Protein AF-A0AB73KQM1-F1 (afdb_monomer_lite)

Sequence (213 aa):
MVRRRTAVSLAAAALVAMTPVISACGTPHAGAAAVVENETISVSDLQSKVNAVRTAQEKSPQAAALIEGSSDLTSQTLGTMVVTRLLDRVAKDAGVTVTRSDVGQMRTALEAQSGGPDALAPALLEKYNVAPSDIDAFCRLQVEAGKIISSLGVEPGSDGGSAALNQLLAKTGKDMKIDVNPRYGTWDVQNARLGATHEPWLVPVAAAPVQGA

Foldseek 3Di:
DDDDDDDDDDDDDDPPPPDPPPPCPPPPAPQAQKAFQNDGDGPVNLVVQLVLLLVQLCPDPCNVVLCVVCPLVSLLSVLVVNVLVLLVVLCVVLVHDDDPVQLVLLLVQQQVVQVHDVRNQVVCCRQQSGHPVCSSVLSSSQSSLQVSLVSVVHWQLDPVSLQVSLCSQLVSSVVRVMGGDPVSADQDSSQSGGDDDHPSRHDSGGDDPPPDD

Radius of gyration: 27.22 Å; chains: 1; bounding box: 100×76×53 Å

Structure (mmCIF, N/CA/C/O backbone):
data_AF-A0AB73KQM1-F1
#
_entry.id   AF-A0AB73KQM1-F1
#
loop_
_atom_site.group_PDB
_atom_site.id
_atom_site.type_symbol
_atom_site.label_atom_id
_atom_site.label_alt_id
_atom_site.label_comp_id
_atom_site.label_asym_id
_atom_site.label_entity_id
_atom_site.label_seq_id
_atom_site.pdbx_PDB_ins_code
_atom_site.Cartn_x
_atom_site.Cartn_y
_atom_site.Cartn_z
_atom_site.occupancy
_atom_site.B_iso_or_equiv
_atom_site.auth_seq_id
_atom_site.auth_comp_id
_atom_site.auth_asym_id
_atom_site.auth_atom_id
_atom_site.pdbx_PDB_model_num
ATOM 1 N N . MET A 1 1 ? -82.858 -56.475 -30.985 1.00 40.59 1 MET A N 1
ATOM 2 C CA . MET A 1 1 ? -81.706 -57.364 -31.270 1.00 40.59 1 MET A CA 1
ATOM 3 C C . MET A 1 1 ? -80.493 -56.745 -30.564 1.00 40.59 1 MET A C 1
ATOM 5 O O . MET A 1 1 ? -80.211 -55.594 -30.841 1.00 40.59 1 MET A O 1
ATOM 9 N N . VAL A 1 2 ? -80.048 -57.249 -29.397 1.00 38.00 2 VAL A N 1
ATOM 10 C CA . VAL A 1 2 ? -78.892 -58.178 -29.219 1.00 38.00 2 VAL A CA 1
ATOM 11 C C . VAL A 1 2 ? -77.633 -57.570 -29.889 1.00 38.00 2 VAL A C 1
ATOM 13 O O . VAL A 1 2 ? -77.670 -57.404 -31.093 1.00 38.00 2 VAL A O 1
ATOM 16 N N . ARG A 1 3 ? -76.501 -57.199 -29.255 1.00 42.00 3 ARG A N 1
ATOM 17 C CA . ARG A 1 3 ? -75.749 -57.749 -28.104 1.00 42.00 3 ARG A CA 1
ATOM 18 C C . ARG A 1 3 ? -74.563 -56.817 -27.716 1.00 42.00 3 ARG A C 1
ATOM 20 O O . ARG A 1 3 ? -73.977 -56.223 -28.604 1.00 42.00 3 ARG A O 1
ATOM 27 N N . ARG A 1 4 ? -74.183 -56.846 -26.420 1.00 46.69 4 ARG A N 1
ATOM 28 C CA . ARG A 1 4 ? -72.820 -56.939 -25.795 1.00 46.69 4 ARG A CA 1
ATOM 29 C C . ARG A 1 4 ? -71.680 -56.006 -26.278 1.00 46.69 4 ARG A C 1
ATOM 31 O O . ARG A 1 4 ? -71.306 -56.059 -27.433 1.00 46.69 4 ARG A O 1
ATOM 38 N N . ARG A 1 5 ? -71.138 -55.120 -25.421 1.00 57.44 5 ARG A N 1
ATOM 39 C CA . ARG A 1 5 ? -70.127 -55.281 -24.324 1.00 57.44 5 ARG A CA 1
ATOM 40 C C . ARG A 1 5 ? -68.655 -55.233 -24.791 1.00 57.44 5 ARG A C 1
ATOM 42 O O . ARG A 1 5 ? -68.294 -55.983 -25.687 1.00 57.44 5 ARG A O 1
ATOM 49 N N . THR A 1 6 ? -67.855 -54.490 -23.997 1.00 44.97 6 THR A N 1
ATOM 50 C CA . THR A 1 6 ? -66.381 -54.549 -23.762 1.00 44.97 6 THR A CA 1
ATOM 51 C C . THR A 1 6 ? -65.466 -54.155 -24.927 1.00 44.97 6 THR A C 1
ATOM 53 O O . THR A 1 6 ? -65.752 -54.528 -26.048 1.00 44.97 6 THR A O 1
ATOM 56 N N . ALA A 1 7 ? -64.312 -53.498 -24.782 1.00 49.12 7 ALA A N 1
ATOM 57 C CA . ALA A 1 7 ? -63.561 -52.795 -23.729 1.00 49.12 7 ALA A CA 1
ATOM 58 C C . ALA A 1 7 ? -62.269 -52.258 -24.419 1.00 49.12 7 ALA A C 1
ATOM 60 O O . ALA A 1 7 ? -62.045 -52.582 -25.583 1.00 49.12 7 ALA A O 1
ATOM 61 N N . VAL A 1 8 ? -61.383 -51.600 -23.652 1.00 48.88 8 VAL A N 1
ATOM 62 C CA . VAL A 1 8 ? -59.942 -51.356 -23.935 1.00 48.88 8 VAL A CA 1
ATOM 63 C C . VAL A 1 8 ? -59.651 -50.133 -24.822 1.00 48.88 8 VAL A C 1
ATOM 65 O O . VAL A 1 8 ? -60.316 -49.949 -25.828 1.00 48.88 8 VAL A O 1
ATOM 68 N N . SER A 1 9 ? -58.634 -49.285 -24.650 1.00 43.88 9 SER A N 1
ATOM 69 C CA . SER A 1 9 ? -57.775 -48.727 -23.581 1.00 43.88 9 SER A CA 1
ATOM 70 C C . SER A 1 9 ? -56.776 -47.819 -24.338 1.00 43.88 9 SER A C 1
ATOM 72 O O . SER A 1 9 ? -56.465 -48.128 -25.485 1.00 43.88 9 SER A O 1
ATOM 74 N N . LEU A 1 10 ? -56.183 -46.821 -23.662 1.00 43.69 10 LEU A N 1
ATOM 75 C CA . LEU A 1 10 ? -54.970 -46.061 -24.064 1.00 43.69 10 LEU A CA 1
ATOM 76 C C . LEU A 1 10 ? -55.222 -44.989 -25.158 1.00 43.69 10 LEU A C 1
ATOM 78 O O . LEU A 1 10 ? -55.936 -45.229 -26.114 1.00 43.69 10 LEU A O 1
ATOM 82 N N . ALA A 1 11 ? -54.698 -43.765 -25.107 1.00 47.31 11 ALA A N 1
ATOM 83 C CA . ALA A 1 11 ? -53.500 -43.273 -24.447 1.00 47.31 11 ALA A CA 1
ATOM 84 C C . ALA A 1 11 ? -53.666 -41.807 -24.005 1.00 47.31 11 ALA A C 1
ATOM 86 O O . ALA A 1 11 ? -54.284 -40.989 -24.686 1.00 47.31 11 ALA A O 1
ATOM 87 N N . ALA A 1 12 ? -53.077 -41.495 -22.853 1.00 48.94 12 ALA A N 1
ATOM 88 C CA . ALA A 1 12 ? -52.899 -40.147 -22.348 1.00 48.94 12 ALA A CA 1
ATOM 89 C C . ALA A 1 12 ? -51.861 -39.393 -23.194 1.00 48.94 12 ALA A C 1
ATOM 91 O O . ALA A 1 12 ? -50.758 -39.890 -23.408 1.00 48.94 12 ALA A O 1
ATOM 92 N N . ALA A 1 13 ? -52.190 -38.170 -23.602 1.00 45.50 13 ALA A N 1
ATOM 93 C CA . ALA A 1 13 ? -51.223 -37.184 -24.070 1.00 45.50 13 ALA A CA 1
ATOM 94 C C . ALA A 1 13 ? -51.385 -35.918 -23.219 1.00 45.50 13 ALA A C 1
ATOM 96 O O . ALA A 1 13 ? -51.960 -34.921 -23.645 1.00 45.50 13 ALA A O 1
ATOM 97 N N . ALA A 1 14 ? -50.920 -35.984 -21.971 1.00 47.84 14 ALA A N 1
ATOM 98 C CA . ALA A 1 14 ? -50.672 -34.786 -21.185 1.00 47.84 14 ALA A CA 1
ATOM 99 C C . ALA A 1 14 ? -49.338 -34.200 -21.667 1.00 47.84 14 ALA A C 1
ATOM 101 O O . ALA A 1 14 ? -48.272 -34.700 -21.311 1.00 47.84 14 ALA A O 1
ATOM 102 N N . LEU A 1 15 ? -49.400 -33.171 -22.516 1.00 47.91 15 LEU A N 1
ATOM 103 C CA . LEU A 1 15 ? -48.251 -32.313 -22.793 1.00 47.91 15 LEU A CA 1
ATOM 104 C C . LEU A 1 15 ? -47.871 -31.598 -21.490 1.00 47.91 15 LEU A C 1
ATOM 106 O O . LEU A 1 15 ? -48.402 -30.540 -21.159 1.00 47.91 15 LEU A O 1
ATO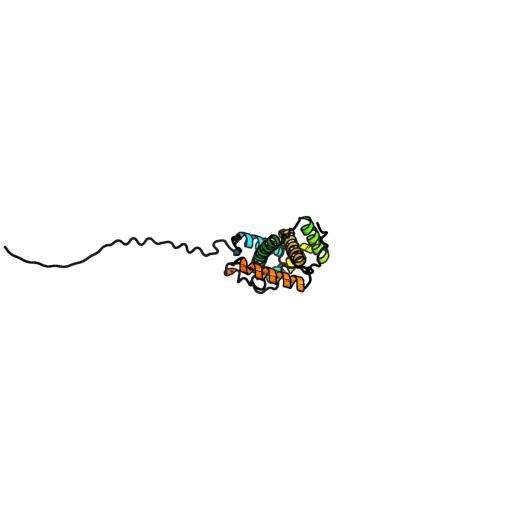M 110 N N . VAL A 1 16 ? -46.952 -32.193 -20.734 1.00 51.34 16 VAL A N 1
ATOM 111 C CA . VAL A 1 16 ? -46.207 -31.476 -19.704 1.00 51.34 16 VAL A CA 1
ATOM 112 C C . VAL A 1 16 ? -45.209 -30.603 -20.451 1.00 51.34 16 VAL A C 1
ATOM 114 O O . VAL A 1 16 ? -44.200 -31.084 -20.961 1.00 51.34 16 VAL A O 1
ATOM 117 N N . ALA A 1 17 ? -45.523 -29.314 -20.558 1.00 51.66 17 ALA A N 1
ATOM 118 C CA . ALA A 1 17 ? -44.549 -28.309 -20.935 1.00 51.66 17 ALA A CA 1
ATOM 119 C C . ALA A 1 17 ? -43.451 -28.304 -19.862 1.00 51.66 17 ALA A C 1
ATOM 121 O O . ALA A 1 17 ? -43.610 -27.718 -18.794 1.00 51.66 17 ALA A O 1
ATOM 122 N N . MET A 1 18 ? -42.347 -29.004 -20.126 1.00 54.50 18 MET A N 1
ATOM 123 C CA . MET A 1 18 ? -41.098 -28.781 -19.412 1.00 54.50 18 MET A CA 1
ATOM 124 C C . MET A 1 18 ? -40.623 -27.387 -19.807 1.00 54.50 18 MET A C 1
ATOM 126 O O . MET A 1 18 ? -40.003 -27.203 -20.851 1.00 54.50 18 MET A O 1
ATOM 130 N N . THR A 1 19 ? -40.957 -26.385 -18.999 1.00 59.38 19 THR A N 1
ATOM 131 C CA . THR A 1 19 ? -40.207 -25.137 -19.003 1.00 59.38 19 THR A CA 1
ATOM 132 C C . THR A 1 19 ? -38.786 -25.492 -18.568 1.00 59.38 19 THR A C 1
ATOM 134 O O . THR A 1 19 ? -38.603 -25.998 -17.457 1.00 59.38 19 THR A O 1
ATOM 137 N N . PRO A 1 20 ? -37.754 -25.288 -19.407 1.00 57.69 20 PRO A N 1
ATOM 138 C CA . PRO A 1 20 ? -36.401 -25.293 -18.895 1.00 57.69 20 PRO A CA 1
ATOM 139 C C . PRO A 1 20 ? -36.323 -24.077 -17.980 1.00 57.69 20 PRO A C 1
ATOM 141 O O . PRO A 1 20 ? -36.223 -22.937 -18.431 1.00 57.69 20 PRO A O 1
ATOM 144 N N . VAL A 1 21 ? -36.444 -24.309 -16.675 1.00 54.56 21 VAL A N 1
ATOM 145 C CA . VAL A 1 21 ? -35.995 -23.336 -15.694 1.00 54.56 21 VAL A CA 1
ATOM 146 C C . VAL A 1 21 ? -34.494 -23.279 -15.921 1.00 54.56 21 VAL A C 1
ATOM 148 O O . VAL A 1 21 ? -33.755 -24.165 -15.495 1.00 54.56 21 VAL A O 1
ATOM 151 N N . ILE A 1 22 ? -34.051 -22.297 -16.707 1.00 56.78 22 ILE A N 1
ATOM 152 C CA . ILE A 1 22 ? -32.652 -21.908 -16.756 1.00 56.78 22 ILE A CA 1
ATOM 153 C C . ILE A 1 22 ? -32.379 -21.394 -15.349 1.00 56.78 22 ILE A C 1
ATOM 155 O O . ILE A 1 22 ? -32.564 -20.218 -15.045 1.00 56.78 22 ILE A O 1
ATOM 159 N N . SER A 1 23 ? -32.007 -22.312 -14.462 1.00 51.56 23 SER A N 1
ATOM 160 C CA . SER A 1 23 ? -31.272 -21.989 -13.261 1.00 51.56 23 SER A CA 1
ATOM 161 C C . SER A 1 23 ? -29.989 -21.353 -13.765 1.00 51.56 23 SER A C 1
ATOM 163 O O . SER A 1 23 ? -29.005 -22.033 -14.049 1.00 51.56 23 SER A O 1
ATOM 165 N N . ALA A 1 24 ? -30.019 -20.034 -13.940 1.00 45.69 24 ALA A N 1
ATOM 166 C CA . ALA A 1 24 ? -28.828 -19.219 -13.920 1.00 45.69 24 ALA A CA 1
ATOM 167 C C . ALA A 1 24 ? -28.266 -19.348 -12.500 1.00 45.69 24 ALA A C 1
ATOM 169 O O . ALA A 1 24 ? -28.402 -18.461 -11.664 1.00 45.69 24 ALA A 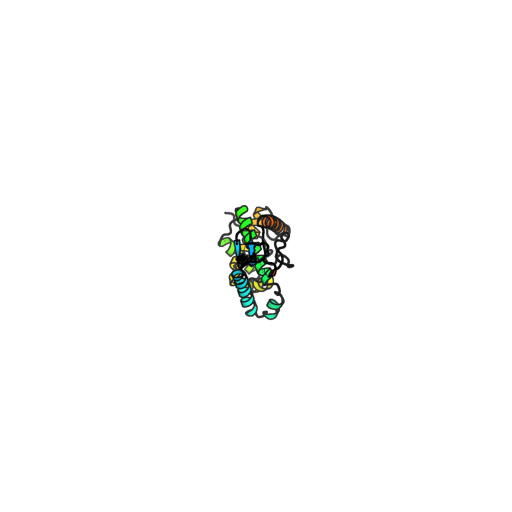O 1
ATOM 170 N N . CYS A 1 25 ? -27.655 -20.499 -12.216 1.00 49.75 25 CYS A N 1
ATOM 171 C CA . CYS A 1 25 ? -26.634 -20.633 -11.201 1.00 49.75 25 CYS A CA 1
ATOM 172 C C . CYS A 1 25 ? -25.457 -19.798 -11.707 1.00 49.75 25 CYS A C 1
ATOM 174 O O . CYS A 1 25 ? -24.474 -20.322 -12.224 1.00 49.75 25 CYS A O 1
ATOM 176 N N . GLY A 1 26 ? -25.619 -18.472 -11.662 1.00 46.38 26 GLY A N 1
ATOM 177 C CA . GLY A 1 26 ? -24.526 -17.545 -11.841 1.00 46.38 26 GLY A CA 1
ATOM 178 C C . GLY A 1 26 ? -23.489 -17.932 -10.807 1.00 46.38 26 GLY A C 1
ATOM 179 O O . GLY A 1 26 ? -23.793 -18.016 -9.618 1.00 46.38 26 GLY A O 1
ATOM 180 N N . THR A 1 27 ? -22.284 -18.250 -11.266 1.00 56.81 27 THR A N 1
ATOM 181 C CA . THR A 1 27 ? -21.153 -18.428 -10.364 1.00 56.81 27 THR A CA 1
ATOM 182 C C . THR A 1 27 ? -21.114 -17.211 -9.433 1.00 56.81 27 THR A C 1
ATOM 184 O O . THR A 1 27 ? -21.202 -16.097 -9.962 1.00 56.81 27 THR A O 1
ATOM 187 N N . PRO A 1 28 ? -20.962 -17.376 -8.106 1.00 57.56 28 PRO A N 1
ATOM 188 C CA . PRO A 1 28 ? -20.991 -16.275 -7.130 1.00 57.56 28 PRO A CA 1
ATOM 189 C C . PRO A 1 28 ? -19.952 -15.164 -7.390 1.00 57.56 28 PRO A C 1
ATOM 191 O O . PRO A 1 28 ? -19.974 -14.123 -6.748 1.00 57.56 28 PRO A O 1
ATOM 194 N N . HIS A 1 29 ? -19.093 -15.341 -8.399 1.00 61.69 29 HIS A N 1
ATOM 195 C CA . HIS A 1 29 ? -18.077 -14.394 -8.830 1.00 61.69 29 HIS A CA 1
ATOM 196 C C . HIS A 1 29 ? -18.175 -13.974 -10.306 1.00 61.69 29 HIS A C 1
ATOM 198 O O . HIS A 1 29 ? -17.139 -13.747 -10.934 1.00 61.69 29 HIS A O 1
ATOM 204 N N . ALA A 1 30 ? -19.366 -13.893 -10.909 1.00 72.69 30 ALA A N 1
ATOM 205 C CA . ALA A 1 30 ? -19.500 -13.391 -12.281 1.00 72.69 30 ALA A CA 1
ATOM 206 C C . ALA A 1 30 ? -18.924 -11.959 -12.391 1.00 72.69 30 ALA A C 1
ATOM 208 O O . ALA A 1 30 ? -19.559 -10.989 -11.996 1.00 72.69 30 ALA A O 1
ATOM 209 N N . GLY A 1 31 ? -17.682 -11.837 -12.873 1.00 82.44 31 GLY A N 1
ATOM 210 C CA . GLY A 1 31 ? -16.944 -10.570 -12.939 1.00 82.44 31 GLY A CA 1
ATOM 211 C C . GLY A 1 31 ? -16.240 -10.130 -11.645 1.00 82.44 31 GLY A C 1
ATOM 212 O O . GLY A 1 31 ? -15.544 -9.116 -11.674 1.00 82.44 31 GLY A O 1
ATOM 213 N N . ALA A 1 32 ? -16.335 -10.894 -10.550 1.00 92.75 32 ALA A N 1
ATOM 214 C CA . ALA A 1 32 ? -15.654 -10.604 -9.285 1.00 92.75 32 ALA A CA 1
ATOM 215 C C . ALA A 1 32 ? -1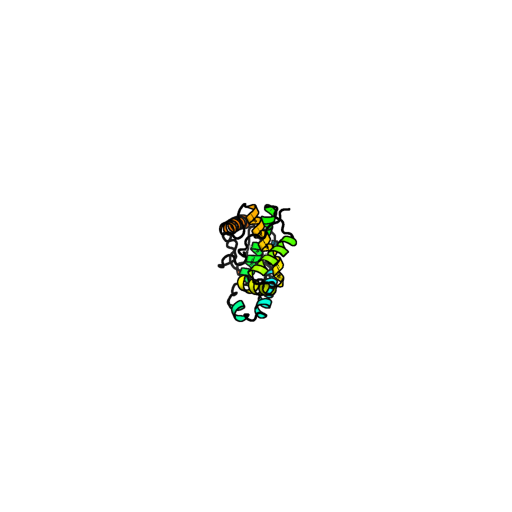4.358 -11.419 -9.126 1.00 92.75 32 ALA A C 1
ATOM 217 O O . ALA A 1 32 ? -14.285 -12.612 -9.446 1.00 92.75 32 ALA A O 1
ATOM 218 N N . ALA A 1 33 ? -13.318 -10.765 -8.624 1.00 94.44 33 ALA A N 1
ATOM 219 C CA . ALA A 1 33 ? -12.111 -11.412 -8.132 1.00 94.44 33 ALA A CA 1
ATOM 220 C C . ALA A 1 33 ? -12.216 -11.722 -6.635 1.00 94.44 33 ALA A C 1
ATOM 222 O O . ALA A 1 33 ? -11.823 -12.807 -6.213 1.00 94.44 33 ALA A O 1
ATOM 223 N N . ALA A 1 34 ? -12.813 -10.813 -5.868 1.00 94.50 34 ALA A N 1
ATOM 224 C CA . ALA A 1 34 ? -13.205 -11.035 -4.485 1.00 94.50 34 ALA A CA 1
ATOM 225 C C . ALA A 1 34 ? -14.418 -10.165 -4.133 1.00 94.50 34 ALA A C 1
ATOM 227 O O . ALA A 1 34 ? -14.673 -9.150 -4.785 1.00 94.50 34 ALA A O 1
ATOM 228 N N . VAL A 1 35 ? -15.146 -10.555 -3.097 1.00 92.69 35 VAL A N 1
ATOM 229 C CA . VAL A 1 35 ? -16.186 -9.759 -2.450 1.00 92.69 35 VAL A CA 1
ATOM 230 C C . VAL A 1 35 ? -15.771 -9.564 -0.998 1.00 92.69 35 VAL A C 1
ATOM 232 O O . VAL A 1 35 ? -15.409 -10.520 -0.313 1.00 92.69 35 VAL A O 1
ATOM 235 N N . VAL A 1 36 ? -15.772 -8.315 -0.545 1.00 90.62 36 VAL A N 1
ATOM 236 C CA . VAL A 1 36 ? -15.426 -7.924 0.823 1.00 90.62 36 VAL A CA 1
ATOM 237 C C . VAL A 1 36 ? -16.644 -7.197 1.385 1.00 90.62 36 VAL A C 1
ATOM 239 O O . VAL A 1 36 ? -16.991 -6.115 0.917 1.00 90.62 36 VAL A O 1
ATOM 242 N N . GLU A 1 37 ? -17.344 -7.829 2.328 1.00 86.12 37 GLU A N 1
ATOM 243 C CA . GLU A 1 37 ? -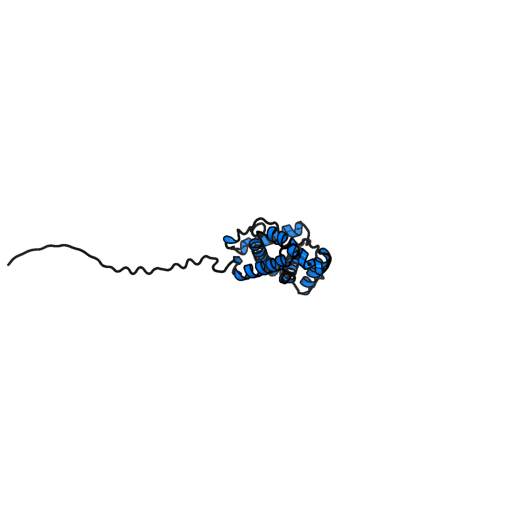18.706 -7.471 2.747 1.00 86.12 37 GLU A CA 1
ATOM 244 C C . GLU A 1 37 ? -19.689 -7.380 1.572 1.00 86.12 37 GLU A C 1
ATOM 246 O O . GLU A 1 37 ? -20.181 -8.392 1.075 1.00 86.12 37 GLU A O 1
ATOM 251 N N . ASN A 1 38 ? -19.974 -6.157 1.128 1.00 82.81 38 ASN A N 1
ATOM 252 C CA . ASN A 1 38 ? -20.899 -5.847 0.045 1.00 82.81 38 ASN A CA 1
ATOM 253 C C . ASN A 1 38 ? -20.177 -5.200 -1.144 1.00 82.81 38 ASN A C 1
ATOM 255 O O . ASN A 1 38 ? -20.810 -4.859 -2.144 1.00 82.81 38 ASN A O 1
ATOM 259 N N . GLU A 1 39 ? -18.862 -5.013 -1.044 1.00 88.94 39 GLU A N 1
ATOM 260 C CA . GLU A 1 39 ? -18.060 -4.389 -2.078 1.00 88.94 39 GLU A CA 1
ATOM 261 C C . GLU A 1 39 ? -17.374 -5.445 -2.937 1.00 88.94 39 GLU A C 1
ATOM 263 O O . GLU A 1 39 ? -16.728 -6.374 -2.453 1.00 88.94 39 GLU A O 1
ATOM 268 N N . THR A 1 40 ? -17.499 -5.283 -4.249 1.00 93.56 40 THR A N 1
ATOM 269 C CA . THR A 1 40 ? -16.857 -6.170 -5.215 1.00 93.56 40 THR A CA 1
ATOM 270 C C . THR A 1 40 ? -15.502 -5.608 -5.617 1.00 93.56 40 THR A C 1
ATOM 272 O O . THR A 1 40 ? -15.390 -4.450 -6.018 1.00 93.56 40 THR A O 1
ATOM 275 N N . ILE A 1 41 ? -14.476 -6.453 -5.570 1.00 95.56 41 ILE A N 1
ATOM 276 C CA . ILE A 1 41 ? -13.237 -6.252 -6.315 1.00 95.56 41 ILE A CA 1
ATOM 277 C C . ILE A 1 41 ? -13.439 -6.919 -7.669 1.00 95.56 41 ILE A C 1
ATOM 279 O O . ILE A 1 41 ? -13.523 -8.147 -7.755 1.00 95.56 41 ILE A O 1
ATOM 283 N N . SER A 1 42 ? -13.566 -6.121 -8.729 1.00 96.38 42 SER A N 1
ATOM 284 C CA . SER A 1 42 ? -13.825 -6.657 -10.062 1.00 96.38 42 SER A CA 1
ATOM 285 C C . SER A 1 42 ? -12.573 -7.293 -10.667 1.00 96.38 42 SER A C 1
ATOM 287 O O . SER A 1 42 ? -11.432 -6.954 -10.346 1.00 96.38 42 SER A O 1
ATOM 289 N N . VAL A 1 43 ? -12.784 -8.219 -11.598 1.00 96.56 43 VAL A N 1
ATOM 290 C CA . VAL A 1 43 ? -11.697 -8.831 -12.374 1.00 96.56 43 VAL A CA 1
ATOM 291 C C . VAL A 1 43 ? -10.977 -7.789 -13.220 1.00 96.56 43 VAL A C 1
ATOM 293 O O . VAL A 1 43 ? -9.762 -7.870 -13.369 1.00 96.56 43 VAL A O 1
ATOM 296 N N . SER A 1 44 ? -11.704 -6.805 -13.754 1.00 96.50 44 SER A N 1
ATOM 297 C CA . SER A 1 44 ? -11.126 -5.706 -14.529 1.00 96.50 44 SER A CA 1
ATOM 298 C C . SER A 1 44 ? -10.197 -4.835 -13.691 1.00 96.50 44 SER A C 1
ATOM 300 O O . SER A 1 44 ? -9.110 -4.512 -14.164 1.00 96.50 44 SER A O 1
ATOM 302 N N . ASP A 1 45 ? -10.566 -4.511 -12.449 1.00 96.94 45 ASP A N 1
ATOM 303 C CA . ASP A 1 45 ? -9.716 -3.696 -11.571 1.00 96.94 45 ASP A CA 1
ATOM 304 C C . ASP A 1 45 ? -8.437 -4.447 -11.206 1.00 96.94 45 ASP A C 1
ATOM 306 O O . ASP A 1 45 ? -7.338 -3.895 -11.296 1.00 96.94 45 ASP A O 1
ATOM 310 N N . LEU A 1 46 ? -8.572 -5.736 -10.868 1.00 97.06 46 LEU A N 1
ATOM 311 C CA . LEU A 1 46 ? -7.430 -6.605 -10.601 1.00 97.06 46 LEU A CA 1
ATOM 312 C C . LEU A 1 46 ? -6.489 -6.671 -11.812 1.00 97.06 46 LEU A C 1
ATOM 314 O O . LEU A 1 46 ? -5.288 -6.450 -11.675 1.00 97.06 46 LEU A O 1
ATOM 318 N N . GLN A 1 47 ? -7.025 -6.940 -13.005 1.00 97.44 47 GLN A N 1
ATOM 319 C CA . GLN A 1 47 ? -6.229 -7.016 -14.232 1.00 97.44 47 GLN A CA 1
ATOM 320 C C . GLN A 1 47 ? -5.571 -5.679 -14.573 1.00 97.44 47 GLN A C 1
ATOM 322 O O . GLN A 1 47 ? -4.412 -5.660 -14.975 1.00 97.44 47 GLN A O 1
ATOM 327 N N . SER A 1 48 ? -6.260 -4.556 -14.361 1.00 98.00 48 SER A N 1
ATOM 328 C CA . SER A 1 48 ? -5.680 -3.230 -14.570 1.00 98.00 48 SER A CA 1
ATOM 329 C C . SER A 1 48 ? -4.449 -3.009 -13.689 1.00 98.00 48 SER A C 1
ATOM 331 O O . SER A 1 48 ? -3.433 -2.519 -14.183 1.00 98.00 48 SER A O 1
ATOM 333 N N . LYS A 1 49 ? -4.508 -3.390 -12.405 1.00 97.50 49 LYS A N 1
ATOM 334 C CA . LYS A 1 49 ? -3.361 -3.269 -11.493 1.00 97.50 49 LYS A CA 1
ATOM 335 C C . LYS A 1 49 ? -2.222 -4.212 -11.864 1.00 97.50 49 LYS A C 1
ATOM 337 O O . LYS A 1 49 ? -1.085 -3.765 -11.981 1.00 97.50 49 LYS A O 1
ATOM 342 N N . VAL A 1 50 ? -2.524 -5.479 -12.150 1.00 97.62 50 VAL A N 1
ATOM 343 C CA . VAL A 1 50 ? -1.520 -6.453 -12.612 1.00 97.62 50 VAL A CA 1
ATOM 344 C C . VAL A 1 50 ? -0.815 -5.956 -13.878 1.00 97.62 50 VAL A C 1
ATOM 346 O O . VAL A 1 50 ? 0.411 -5.999 -13.958 1.00 97.62 50 VAL A O 1
ATOM 349 N N . ASN A 1 51 ? -1.562 -5.419 -14.844 1.00 98.44 51 ASN A N 1
ATOM 350 C CA . ASN A 1 51 ? -1.002 -4.901 -16.091 1.00 98.44 51 ASN A CA 1
ATOM 351 C C . ASN A 1 51 ? -0.122 -3.666 -15.873 1.00 98.44 51 ASN A C 1
ATOM 353 O O . ASN A 1 51 ? 0.910 -3.540 -16.532 1.00 98.44 51 ASN A O 1
ATOM 357 N N . ALA A 1 52 ? -0.488 -2.772 -14.950 1.00 98.50 52 ALA A N 1
ATOM 358 C CA . ALA A 1 52 ? 0.346 -1.624 -14.597 1.00 98.50 52 ALA A CA 1
ATOM 359 C C . ALA A 1 52 ? 1.706 -2.073 -14.038 1.00 98.50 52 ALA A C 1
ATOM 361 O O . ALA A 1 52 ? 2.743 -1.534 -14.433 1.00 98.50 52 ALA A O 1
ATOM 362 N N . VAL A 1 53 ? 1.713 -3.103 -13.186 1.00 98.12 53 VAL A N 1
ATOM 363 C CA . VAL A 1 53 ? 2.945 -3.692 -12.642 1.00 98.12 53 VAL A CA 1
ATOM 364 C C . VAL A 1 53 ? 3.758 -4.372 -13.737 1.00 98.12 53 VAL A C 1
ATOM 366 O O . VAL A 1 53 ? 4.935 -4.059 -13.885 1.00 98.12 53 VAL A O 1
ATOM 369 N N . ARG A 1 54 ? 3.144 -5.237 -14.557 1.00 98.19 54 ARG A N 1
ATOM 370 C CA . ARG A 1 54 ? 3.831 -5.910 -15.676 1.00 98.19 54 ARG A CA 1
ATOM 371 C C . ARG A 1 54 ? 4.456 -4.908 -16.644 1.00 98.19 54 ARG A C 1
ATOM 373 O O . ARG A 1 54 ? 5.635 -5.018 -16.953 1.00 98.19 54 ARG A O 1
ATOM 380 N N . THR A 1 55 ? 3.719 -3.859 -17.006 1.00 98.50 55 THR A N 1
ATOM 381 C CA . THR A 1 55 ? 4.225 -2.770 -17.857 1.00 98.50 55 THR A CA 1
ATOM 382 C C . THR A 1 55 ? 5.433 -2.068 -17.229 1.00 98.50 55 THR A C 1
ATOM 384 O O . THR A 1 55 ? 6.356 -1.663 -17.935 1.00 98.50 55 THR A O 1
ATOM 387 N N . ALA A 1 56 ? 5.435 -1.874 -15.908 1.00 98.06 56 ALA A N 1
ATOM 388 C CA . ALA A 1 56 ? 6.566 -1.276 -15.206 1.00 98.06 56 ALA A CA 1
ATOM 389 C C . ALA A 1 56 ? 7.772 -2.232 -15.146 1.00 98.06 56 ALA A C 1
ATOM 391 O O . ALA A 1 56 ? 8.896 -1.798 -15.391 1.00 98.06 56 ALA A O 1
ATOM 392 N N . GLN A 1 57 ? 7.544 -3.525 -14.889 1.00 98.06 57 GLN A N 1
ATOM 393 C CA . GLN A 1 57 ? 8.586 -4.558 -14.886 1.00 98.06 57 GLN A CA 1
ATOM 394 C C . GLN A 1 57 ? 9.246 -4.697 -16.263 1.00 98.06 57 GLN A C 1
ATOM 396 O O . GLN A 1 57 ? 10.468 -4.710 -16.346 1.00 98.06 57 GLN A O 1
ATOM 401 N N . GLU A 1 58 ? 8.467 -4.721 -17.345 1.00 98.06 58 GLU A N 1
ATOM 402 C CA . GLU A 1 58 ? 8.968 -4.819 -18.726 1.00 98.06 58 GLU A CA 1
ATOM 403 C C . GLU A 1 58 ? 9.857 -3.636 -19.135 1.00 98.06 58 GLU A C 1
ATOM 405 O O . GLU A 1 58 ? 10.755 -3.786 -19.961 1.00 98.06 58 GLU A O 1
ATOM 410 N N . LYS A 1 59 ? 9.632 -2.456 -18.547 1.00 97.50 59 LYS A N 1
ATOM 411 C CA . LYS A 1 59 ? 10.457 -1.257 -18.767 1.00 97.50 59 LYS A CA 1
ATOM 412 C C . LYS A 1 59 ? 11.722 -1.229 -17.906 1.00 97.50 59 LYS A C 1
ATOM 414 O O . LYS A 1 59 ? 12.569 -0.360 -18.111 1.00 97.50 59 LYS A O 1
ATOM 419 N N . SER A 1 60 ? 11.847 -2.131 -16.934 1.00 96.56 60 SER A N 1
ATOM 420 C CA . SER A 1 60 ? 13.009 -2.210 -16.054 1.00 96.56 60 SER A CA 1
ATOM 421 C C . SER A 1 60 ? 14.189 -2.884 -16.761 1.00 96.56 60 SER A C 1
ATOM 423 O O . SER A 1 60 ? 13.999 -3.891 -17.446 1.00 96.56 60 SER A O 1
ATOM 425 N N . PRO A 1 61 ? 15.437 -2.442 -16.517 1.00 95.12 61 PRO A N 1
ATOM 426 C CA . PRO A 1 61 ? 16.631 -3.191 -16.918 1.00 95.12 61 PRO A CA 1
ATOM 427 C C . PRO A 1 61 ? 16.670 -4.629 -16.368 1.00 95.12 61 PRO A C 1
ATOM 429 O O . PRO A 1 61 ? 17.365 -5.478 -16.916 1.00 95.12 61 PRO A O 1
ATOM 432 N N . GLN A 1 62 ? 15.920 -4.906 -15.295 1.00 94.44 62 GLN A N 1
ATOM 433 C CA . GLN A 1 62 ? 15.829 -6.209 -14.631 1.00 94.44 62 GLN A CA 1
ATOM 434 C C . GLN A 1 62 ? 14.554 -6.991 -15.008 1.00 94.44 62 GLN A C 1
ATOM 436 O O . GLN A 1 62 ? 14.132 -7.867 -14.256 1.00 94.44 62 GLN A O 1
ATOM 441 N N . ALA A 1 63 ? 13.918 -6.683 -16.147 1.00 96.94 63 ALA A N 1
ATOM 442 C CA . ALA A 1 63 ? 12.612 -7.231 -16.533 1.00 96.94 63 ALA A CA 1
ATOM 443 C C . ALA A 1 63 ? 12.495 -8.757 -16.373 1.00 96.94 63 ALA A C 1
ATOM 445 O O . ALA A 1 63 ? 11.544 -9.231 -15.758 1.00 96.94 63 ALA A O 1
ATOM 446 N N . ALA A 1 64 ? 13.472 -9.522 -16.875 1.00 96.50 64 ALA A N 1
ATOM 447 C CA . ALA A 1 64 ? 13.451 -10.984 -16.799 1.00 96.50 64 ALA A CA 1
ATOM 448 C C . ALA A 1 64 ? 13.386 -11.491 -15.347 1.00 96.50 64 ALA A C 1
ATOM 450 O O . ALA A 1 64 ? 12.503 -12.277 -15.016 1.00 96.50 64 ALA A O 1
ATOM 451 N N . ALA A 1 65 ? 14.259 -10.975 -14.476 1.00 95.88 65 ALA A N 1
ATOM 452 C CA . ALA A 1 65 ? 14.309 -11.359 -13.067 1.00 95.88 65 ALA A CA 1
ATOM 453 C C . ALA A 1 65 ? 13.040 -10.940 -12.308 1.00 95.88 65 ALA A C 1
ATOM 455 O O . ALA A 1 65 ? 12.505 -11.719 -11.523 1.00 95.88 65 ALA A O 1
ATOM 456 N N . LEU A 1 66 ? 12.520 -9.735 -12.570 1.00 95.25 66 LEU A N 1
ATOM 457 C CA . LEU A 1 66 ? 11.292 -9.248 -11.935 1.00 95.25 66 LEU A CA 1
ATOM 458 C C . LEU A 1 66 ? 10.072 -10.088 -12.326 1.00 95.25 66 LEU A C 1
ATOM 460 O O . LEU A 1 66 ? 9.248 -10.417 -11.474 1.00 95.25 66 LEU A O 1
ATOM 464 N N . ILE A 1 67 ? 9.945 -10.444 -13.606 1.00 95.62 67 ILE A N 1
ATOM 465 C CA . ILE A 1 67 ? 8.824 -11.253 -14.098 1.00 95.62 67 ILE A CA 1
ATOM 466 C C . ILE A 1 67 ? 8.911 -12.679 -13.546 1.00 95.62 67 ILE A C 1
ATOM 468 O O . ILE A 1 67 ? 7.903 -13.199 -13.067 1.00 95.62 67 ILE A O 1
ATOM 472 N N . GLU A 1 68 ? 10.101 -13.285 -13.556 1.00 94.19 68 GLU A N 1
ATOM 473 C CA . GLU A 1 68 ? 10.345 -14.618 -12.991 1.00 94.19 68 GLU A CA 1
ATOM 474 C C . GLU A 1 68 ? 10.049 -14.660 -11.483 1.00 94.19 68 GLU A C 1
ATOM 476 O O . GLU A 1 68 ? 9.346 -15.553 -11.009 1.00 94.19 68 GLU A O 1
ATOM 481 N N . GLY A 1 69 ? 10.501 -13.646 -10.740 1.00 91.06 69 GLY A N 1
ATOM 482 C CA . GLY A 1 69 ? 10.307 -13.528 -9.293 1.00 91.06 69 GLY A CA 1
ATOM 483 C C . GLY A 1 69 ? 8.879 -13.191 -8.849 1.00 91.06 69 GLY A C 1
ATOM 484 O O . GLY A 1 69 ? 8.608 -13.186 -7.654 1.00 91.06 69 GLY A O 1
ATOM 485 N N . SER A 1 70 ? 7.956 -12.924 -9.777 1.00 91.19 70 SER A N 1
ATOM 486 C CA . SER A 1 70 ? 6.572 -12.521 -9.480 1.00 91.19 70 SER A CA 1
ATOM 487 C C . SER A 1 70 ? 5.546 -13.427 -10.169 1.00 91.19 70 SER A C 1
ATOM 489 O O . SER A 1 70 ? 4.562 -12.978 -10.770 1.00 91.19 70 SER A O 1
ATOM 491 N N . SER A 1 71 ? 5.780 -14.739 -10.106 1.00 90.19 71 SER A N 1
ATOM 492 C CA . SER A 1 71 ? 4.875 -15.756 -10.663 1.00 90.19 71 SER A CA 1
ATOM 493 C C . SER A 1 71 ? 3.469 -15.738 -10.037 1.00 90.19 71 SER A C 1
ATOM 495 O O . SER A 1 71 ? 2.489 -16.048 -10.714 1.00 90.19 71 SER A O 1
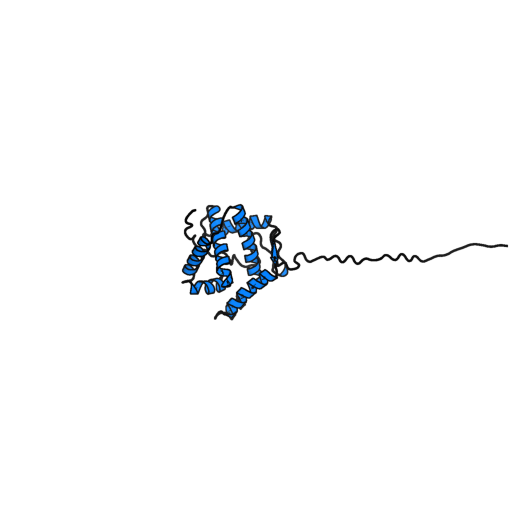ATOM 497 N N . ASP A 1 72 ? 3.341 -15.289 -8.788 1.00 89.12 72 ASP A N 1
ATOM 498 C CA . ASP A 1 72 ? 2.093 -15.153 -8.031 1.00 89.12 72 ASP A CA 1
ATOM 499 C C . ASP A 1 72 ? 1.505 -13.728 -8.053 1.00 89.12 72 ASP A C 1
ATOM 501 O O . ASP A 1 72 ? 0.545 -13.448 -7.332 1.00 89.12 72 ASP A O 1
ATOM 505 N N . LEU A 1 73 ? 2.011 -12.837 -8.922 1.00 92.56 73 LEU A N 1
ATOM 506 C CA . LEU A 1 73 ? 1.655 -11.409 -8.963 1.00 92.56 73 LEU A CA 1
ATOM 507 C C . LEU A 1 73 ? 0.147 -11.142 -8.895 1.00 92.56 73 LEU A C 1
ATOM 509 O O . LEU A 1 73 ? -0.290 -10.209 -8.227 1.00 92.56 73 LEU A O 1
ATOM 513 N N . THR A 1 74 ? -0.666 -11.935 -9.597 1.00 93.75 74 THR A N 1
ATOM 514 C CA . THR A 1 74 ? -2.124 -11.735 -9.608 1.00 93.75 74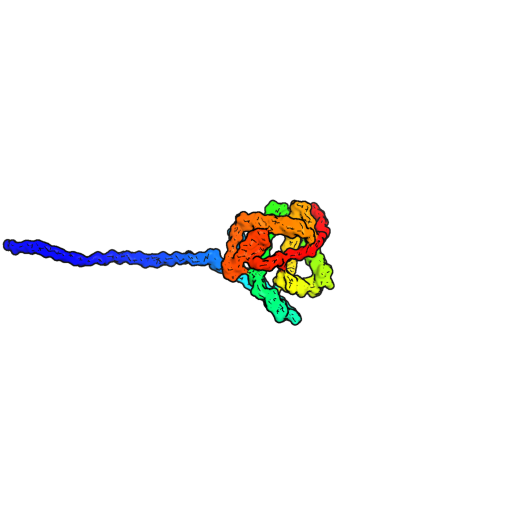 THR A CA 1
ATOM 515 C C . THR A 1 74 ? -2.740 -12.001 -8.235 1.00 93.75 74 THR A C 1
ATOM 517 O O . THR A 1 74 ? -3.556 -11.206 -7.770 1.00 93.75 74 THR A O 1
ATOM 520 N N . SER A 1 75 ? -2.335 -13.082 -7.568 1.00 92.00 75 SER A N 1
ATOM 521 C CA . SER A 1 75 ? -2.805 -13.410 -6.220 1.00 92.00 75 SER A CA 1
ATOM 522 C C . SER A 1 75 ? -2.290 -12.399 -5.198 1.00 92.00 75 SER A C 1
ATOM 524 O O . SER A 1 75 ? -3.072 -11.917 -4.384 1.00 92.00 75 SER A O 1
ATOM 526 N N . GLN A 1 76 ? -1.021 -11.991 -5.294 1.00 90.38 76 GLN A N 1
ATOM 527 C CA . GLN A 1 76 ? -0.463 -10.939 -4.442 1.00 90.38 76 GLN A CA 1
ATOM 528 C C . GLN A 1 76 ? -1.222 -9.614 -4.610 1.00 90.38 76 GLN A C 1
ATOM 530 O O . GLN A 1 76 ? -1.627 -9.005 -3.623 1.00 90.38 76 GLN A O 1
ATOM 535 N N . THR A 1 77 ? -1.481 -9.194 -5.853 1.00 93.69 77 THR A N 1
ATOM 536 C CA . THR A 1 77 ? -2.216 -7.953 -6.150 1.00 93.69 77 THR A CA 1
ATOM 537 C C . THR A 1 77 ? -3.624 -8.001 -5.564 1.00 93.69 77 THR A C 1
ATOM 539 O O . THR A 1 77 ? -4.049 -7.050 -4.909 1.00 93.69 77 THR A O 1
ATOM 542 N N . LEU A 1 78 ? -4.341 -9.118 -5.742 1.00 94.88 78 LEU A N 1
ATOM 543 C CA . LEU A 1 78 ? -5.669 -9.291 -5.153 1.00 94.88 78 LEU A CA 1
ATOM 544 C C . LEU A 1 78 ? -5.614 -9.272 -3.620 1.00 94.88 78 LEU A C 1
ATOM 546 O O . LEU A 1 78 ? -6.458 -8.631 -2.998 1.00 94.88 78 LEU A O 1
ATOM 550 N N . GLY A 1 79 ? -4.612 -9.919 -3.020 1.00 92.31 79 GLY A N 1
ATOM 551 C CA . GLY A 1 79 ? -4.374 -9.890 -1.579 1.00 92.31 79 GLY A CA 1
ATOM 552 C C . GLY A 1 79 ? -4.227 -8.464 -1.049 1.00 92.31 79 GLY A C 1
ATOM 553 O O . GLY A 1 79 ? -4.951 -8.083 -0.132 1.00 92.31 79 GLY A O 1
ATOM 554 N N . THR A 1 80 ? -3.383 -7.642 -1.676 1.00 91.81 80 THR A N 1
ATOM 555 C CA . THR A 1 80 ? -3.210 -6.228 -1.300 1.00 91.81 80 THR A CA 1
ATOM 556 C C . THR A 1 80 ? -4.503 -5.426 -1.455 1.00 91.81 80 THR A C 1
ATOM 558 O O . THR A 1 80 ? -4.831 -4.614 -0.589 1.00 91.81 80 THR A O 1
ATOM 561 N N . MET A 1 81 ? -5.277 -5.658 -2.523 1.00 94.31 81 MET A N 1
ATOM 562 C CA . MET A 1 81 ? -6.570 -4.989 -2.717 1.00 94.31 81 MET A CA 1
ATOM 563 C C . MET A 1 81 ? -7.576 -5.352 -1.619 1.00 94.31 81 MET A C 1
ATOM 565 O O . MET A 1 81 ? -8.288 -4.474 -1.140 1.00 94.31 81 MET A O 1
ATOM 569 N N . VAL A 1 82 ? -7.621 -6.622 -1.202 1.00 93.94 82 VAL A N 1
ATOM 570 C CA . VAL A 1 82 ? -8.458 -7.065 -0.079 1.00 93.94 82 VAL A CA 1
ATOM 571 C C . VAL A 1 82 ? -7.982 -6.405 1.216 1.00 93.94 82 VAL A C 1
ATOM 573 O O . VAL A 1 82 ? -8.785 -5.756 1.877 1.00 93.94 82 VAL A O 1
ATOM 576 N N . VAL A 1 83 ? -6.685 -6.475 1.539 1.00 91.31 83 VAL A N 1
ATOM 577 C CA . VAL A 1 83 ? -6.106 -5.841 2.740 1.00 91.31 83 VAL A CA 1
ATOM 578 C C . VAL A 1 83 ? -6.406 -4.348 2.808 1.00 91.31 83 VAL A C 1
ATOM 580 O O . VAL A 1 83 ? -6.758 -3.858 3.876 1.00 91.31 83 VAL A O 1
ATOM 583 N N . THR A 1 84 ? -6.334 -3.639 1.679 1.00 92.69 84 THR A N 1
ATOM 584 C CA . THR A 1 84 ? -6.670 -2.208 1.618 1.00 92.69 84 THR A CA 1
ATOM 585 C C . THR A 1 84 ? -8.099 -1.967 2.110 1.00 92.69 84 THR A C 1
ATOM 587 O O . THR A 1 84 ? -8.313 -1.114 2.959 1.00 92.69 84 THR A O 1
ATOM 590 N N . ARG A 1 85 ? -9.072 -2.785 1.680 1.00 93.25 85 ARG A N 1
ATOM 591 C CA . ARG A 1 85 ? -10.466 -2.672 2.148 1.00 93.25 85 ARG A CA 1
ATOM 592 C C . ARG A 1 85 ? -10.629 -3.011 3.630 1.00 93.25 85 ARG A C 1
ATOM 594 O O . ARG A 1 85 ? -11.465 -2.405 4.297 1.00 93.25 85 ARG A O 1
ATOM 601 N N . LEU A 1 86 ? -9.856 -3.966 4.160 1.00 91.56 86 LEU A N 1
ATOM 602 C CA . LEU A 1 86 ? -9.866 -4.234 5.602 1.00 91.56 86 LEU A CA 1
ATOM 603 C C . LEU A 1 86 ? -9.299 -3.051 6.390 1.00 91.56 86 LEU A C 1
ATOM 605 O O . LEU A 1 86 ? -9.865 -2.695 7.419 1.00 91.56 86 LEU A O 1
ATOM 609 N N . LEU A 1 87 ? -8.197 -2.458 5.927 1.00 92.56 87 LEU A N 1
ATOM 610 C CA . LEU A 1 87 ? -7.587 -1.298 6.573 1.00 92.56 87 LEU A CA 1
ATOM 611 C C . LEU A 1 87 ? -8.526 -0.095 6.540 1.00 92.56 87 LEU A C 1
ATOM 613 O O . LEU A 1 87 ? -8.785 0.446 7.611 1.00 92.56 87 LEU A O 1
ATOM 617 N N . ASP A 1 88 ? -9.140 0.207 5.390 1.00 92.81 88 ASP A N 1
ATOM 618 C CA . ASP A 1 88 ? -10.152 1.266 5.249 1.00 92.81 88 ASP A CA 1
ATOM 619 C C . ASP A 1 88 ? -11.280 1.094 6.285 1.00 92.81 88 ASP A C 1
ATOM 621 O O . ASP A 1 88 ? -11.728 2.048 6.934 1.00 92.81 88 ASP A O 1
ATOM 625 N N . ARG A 1 89 ? -11.742 -0.150 6.480 1.00 92.38 89 ARG A N 1
ATOM 626 C CA . ARG A 1 89 ? -12.764 -0.472 7.481 1.00 92.38 89 ARG A CA 1
ATOM 627 C C . ARG A 1 89 ? -12.254 -0.272 8.907 1.00 92.38 89 ARG A C 1
ATOM 629 O O . ARG A 1 89 ? -12.935 0.367 9.706 1.00 92.38 89 ARG A O 1
ATOM 636 N N . VAL A 1 90 ? -11.076 -0.798 9.231 1.00 93.00 90 VAL A N 1
ATOM 637 C CA . VAL A 1 90 ? -10.477 -0.663 10.566 1.00 93.00 90 VAL A CA 1
ATOM 638 C C . VAL A 1 90 ? -10.216 0.803 10.907 1.00 93.00 90 VAL A C 1
ATOM 640 O O . VAL A 1 90 ? -10.532 1.233 12.014 1.00 93.00 90 VAL A O 1
ATOM 643 N N . ALA A 1 91 ? -9.686 1.585 9.968 1.00 92.75 91 ALA A N 1
ATOM 644 C CA . ALA A 1 91 ? -9.443 3.004 10.158 1.00 92.75 91 ALA A CA 1
ATOM 645 C C . ALA A 1 91 ? -10.745 3.756 10.423 1.00 92.75 91 ALA A C 1
ATOM 647 O O . ALA A 1 91 ? -10.813 4.542 11.368 1.00 92.75 91 ALA A O 1
ATOM 648 N N . LYS A 1 92 ? -11.800 3.467 9.653 1.00 92.56 92 LYS A N 1
ATOM 649 C CA . LYS A 1 92 ? -13.131 4.040 9.877 1.00 92.56 92 LYS A CA 1
ATOM 650 C C . LYS A 1 92 ? -13.671 3.706 11.269 1.00 92.56 92 LYS A C 1
ATOM 652 O O . LYS A 1 92 ? -14.138 4.610 11.959 1.00 92.56 92 LYS A O 1
ATOM 657 N N . ASP A 1 93 ? -13.583 2.445 11.687 1.00 91.38 93 ASP A N 1
ATOM 658 C CA . ASP A 1 93 ? -14.061 1.994 13.000 1.00 91.38 93 ASP A CA 1
ATOM 659 C C . ASP A 1 93 ? -13.243 2.613 14.153 1.00 91.38 93 ASP A C 1
ATOM 661 O O . ASP A 1 93 ? -13.787 2.886 15.223 1.00 91.38 93 ASP A O 1
ATOM 665 N N . ALA A 1 94 ? -11.957 2.898 13.923 1.00 90.12 94 ALA A N 1
ATOM 666 C CA . ALA A 1 94 ? -11.056 3.554 14.873 1.00 90.12 94 ALA A CA 1
ATOM 667 C C . ALA A 1 94 ? -11.074 5.097 14.805 1.00 90.12 94 ALA A C 1
ATOM 669 O O . ALA A 1 94 ? -10.372 5.751 15.577 1.00 90.12 94 ALA A O 1
ATOM 670 N N . GLY A 1 95 ? -11.833 5.703 13.884 1.00 93.62 95 GLY A N 1
ATOM 671 C CA . GLY A 1 95 ? -11.830 7.156 13.664 1.00 93.62 95 GLY A CA 1
ATOM 672 C C . GLY A 1 95 ? -10.510 7.708 13.104 1.00 93.62 95 GLY A C 1
ATOM 673 O O . GLY A 1 95 ? -10.236 8.904 13.208 1.00 93.62 95 GLY A O 1
ATOM 674 N N . VAL A 1 96 ? -9.679 6.854 12.506 1.00 94.25 96 VAL A N 1
ATOM 675 C CA . VAL A 1 96 ? -8.411 7.224 11.874 1.00 94.25 96 VAL A CA 1
ATOM 676 C C . VAL A 1 96 ? -8.678 7.841 10.502 1.00 94.25 96 VAL A C 1
ATOM 678 O O . VAL A 1 96 ? -9.436 7.314 9.696 1.00 94.25 96 VAL A O 1
ATOM 681 N N . THR A 1 97 ? -8.026 8.969 10.215 1.00 94.00 97 THR A N 1
ATOM 682 C CA . THR A 1 97 ? -8.109 9.650 8.914 1.00 94.00 97 THR A CA 1
ATOM 683 C C . THR A 1 97 ? -6.718 9.859 8.318 1.00 94.00 97 THR A C 1
ATOM 685 O O . THR A 1 97 ? -5.777 10.245 9.019 1.00 94.00 97 THR A O 1
ATOM 688 N N . VAL A 1 98 ? -6.592 9.653 7.003 1.00 94.50 98 VAL A N 1
ATOM 689 C CA . VAL A 1 98 ? -5.359 9.885 6.234 1.00 94.50 98 VAL A CA 1
ATOM 690 C C . VAL A 1 98 ? -5.487 11.129 5.357 1.00 94.50 98 VAL A C 1
ATOM 692 O O . VAL A 1 98 ? -6.302 11.183 4.431 1.00 94.50 98 VAL A O 1
ATOM 695 N N . THR A 1 99 ? -4.637 12.118 5.616 1.00 96.69 99 THR A N 1
ATOM 696 C CA . THR A 1 99 ? -4.574 13.384 4.882 1.00 96.69 99 THR A CA 1
ATOM 697 C C . THR A 1 99 ? -3.577 13.319 3.725 1.00 96.69 99 THR A C 1
ATOM 699 O O . THR A 1 99 ? -2.718 12.441 3.649 1.00 96.69 99 THR A O 1
ATOM 702 N N . ARG A 1 100 ? -3.643 14.301 2.818 1.00 96.81 100 ARG A N 1
ATOM 703 C CA . ARG A 1 100 ? -2.641 14.458 1.750 1.00 96.81 100 ARG A CA 1
ATOM 704 C C . ARG A 1 100 ? -1.237 14.732 2.303 1.00 96.81 100 ARG A C 1
ATOM 706 O O . ARG A 1 100 ? -0.263 14.292 1.701 1.00 96.81 100 ARG A O 1
ATOM 713 N N . SER A 1 101 ? -1.143 15.450 3.425 1.00 97.31 101 SER A N 1
ATOM 714 C CA . SER A 1 101 ? 0.138 15.739 4.077 1.00 97.31 101 SER A CA 1
ATOM 715 C C . SER A 1 101 ? 0.791 14.458 4.585 1.00 97.31 101 SER A C 1
ATOM 717 O O . SER A 1 101 ? 1.976 14.253 4.341 1.00 97.31 101 SER A O 1
ATOM 719 N N . ASP A 1 102 ? 0.011 13.564 5.202 1.00 96.81 102 ASP A N 1
ATOM 720 C CA . ASP A 1 102 ? 0.533 12.284 5.690 1.00 96.81 102 ASP A CA 1
ATOM 721 C C . ASP A 1 102 ? 1.110 11.439 4.544 1.00 96.81 102 ASP A C 1
ATOM 723 O O . ASP A 1 102 ? 2.205 10.895 4.655 1.00 96.81 102 ASP A O 1
ATOM 727 N N . VAL A 1 103 ? 0.399 11.368 3.411 1.00 97.44 103 VAL A N 1
ATOM 728 C CA . VAL A 1 103 ? 0.862 10.643 2.214 1.00 97.44 103 VAL A CA 1
ATOM 729 C C . VAL A 1 103 ? 2.166 11.243 1.684 1.00 97.44 103 VAL A C 1
ATOM 731 O O . VAL A 1 103 ? 3.092 10.505 1.358 1.00 97.44 103 VAL A O 1
ATOM 734 N N . GLY A 1 104 ? 2.266 12.576 1.636 1.00 97.69 104 GLY A N 1
ATOM 735 C CA . GLY A 1 104 ? 3.491 13.265 1.226 1.00 97.69 104 GLY A CA 1
ATOM 736 C C . GLY A 1 104 ? 4.673 12.976 2.155 1.00 97.69 104 GLY A C 1
ATOM 737 O O . GLY A 1 104 ? 5.764 12.690 1.674 1.00 97.69 104 GLY A O 1
ATOM 738 N N . GLN A 1 105 ? 4.451 12.987 3.472 1.00 97.44 105 GLN A N 1
ATOM 739 C CA . GLN A 1 105 ? 5.478 12.653 4.465 1.00 97.44 105 GLN A CA 1
ATOM 740 C C . GLN A 1 105 ? 5.926 11.194 4.360 1.00 97.44 105 GLN A C 1
ATOM 742 O O . GLN A 1 105 ? 7.124 10.920 4.402 1.00 97.44 105 GLN A O 1
ATOM 747 N N . MET A 1 106 ? 4.983 10.268 4.173 1.00 97.00 106 MET A N 1
ATOM 748 C CA . MET A 1 106 ? 5.295 8.858 3.954 1.00 97.00 106 MET A CA 1
ATOM 749 C C . MET A 1 106 ? 6.122 8.665 2.685 1.00 97.00 106 MET A C 1
ATOM 751 O O . MET A 1 106 ? 7.125 7.957 2.716 1.00 97.00 106 MET A O 1
ATOM 755 N N . ARG A 1 107 ? 5.763 9.343 1.587 1.00 97.56 107 ARG A N 1
ATOM 756 C CA . ARG A 1 107 ? 6.555 9.285 0.357 1.00 97.56 107 ARG A CA 1
ATOM 757 C C . ARG A 1 107 ? 7.983 9.758 0.609 1.00 97.56 107 ARG A C 1
ATOM 759 O O . ARG A 1 107 ? 8.904 9.005 0.328 1.00 97.56 107 ARG A O 1
ATOM 766 N N . THR A 1 108 ? 8.172 10.921 1.232 1.00 97.00 108 THR A N 1
ATOM 767 C CA . THR A 1 108 ? 9.508 11.425 1.599 1.00 97.00 108 THR A CA 1
ATOM 768 C C . THR A 1 108 ? 10.288 10.429 2.466 1.00 97.00 108 THR A C 1
ATOM 770 O O . THR A 1 108 ? 11.485 10.232 2.260 1.00 97.00 108 THR A O 1
ATOM 773 N N . ALA A 1 109 ? 9.629 9.764 3.419 1.00 95.62 109 ALA A N 1
ATOM 774 C CA . ALA A 1 109 ? 10.266 8.755 4.265 1.00 95.62 109 ALA A CA 1
ATOM 775 C C . ALA A 1 109 ? 10.710 7.515 3.469 1.00 95.62 109 ALA A C 1
ATOM 777 O O . ALA A 1 109 ? 11.792 6.977 3.718 1.00 95.62 109 ALA A O 1
ATOM 778 N N . LEU A 1 110 ? 9.905 7.069 2.501 1.00 95.62 110 LEU A N 1
ATOM 779 C CA . LEU A 1 110 ? 10.257 5.957 1.618 1.00 95.62 110 LEU A CA 1
ATOM 780 C C . LEU A 1 110 ? 11.339 6.347 0.601 1.00 95.62 110 LEU A C 1
ATOM 782 O O . LEU A 1 110 ? 12.216 5.534 0.317 1.00 95.62 110 LEU A O 1
ATOM 786 N N . GLU A 1 111 ? 11.324 7.579 0.084 1.00 96.69 111 GLU A N 1
ATOM 787 C CA . GLU A 1 111 ? 12.389 8.119 -0.772 1.00 96.69 111 GLU A CA 1
ATOM 788 C C . GLU A 1 111 ? 13.724 8.092 -0.017 1.00 96.69 111 GLU A C 1
ATOM 790 O O . GLU A 1 111 ? 14.708 7.565 -0.530 1.00 96.69 111 GLU A O 1
ATOM 795 N N . ALA A 1 112 ? 13.750 8.564 1.235 1.00 95.31 112 ALA A N 1
ATOM 796 C CA . ALA A 1 112 ? 14.949 8.537 2.071 1.00 95.31 112 ALA A CA 1
ATOM 797 C C . ALA A 1 112 ? 15.485 7.110 2.297 1.00 95.31 112 ALA A C 1
ATOM 799 O O . ALA A 1 112 ? 16.689 6.884 2.185 1.00 95.31 112 ALA A O 1
ATOM 800 N N . GLN A 1 113 ? 14.606 6.135 2.552 1.00 92.56 113 GLN A N 1
ATOM 801 C CA . GLN A 1 113 ? 14.990 4.722 2.712 1.00 92.56 113 GLN A CA 1
ATOM 802 C C . GLN A 1 113 ? 15.460 4.066 1.412 1.00 92.56 113 GLN A C 1
ATOM 804 O O . GLN A 1 113 ? 16.278 3.148 1.442 1.00 92.56 113 GLN A O 1
ATOM 809 N N . SER A 1 114 ? 14.941 4.523 0.274 1.00 94.06 114 SER A N 1
ATOM 810 C CA . SER A 1 114 ? 15.269 3.971 -1.043 1.00 94.06 114 SER A CA 1
ATOM 811 C C . SER A 1 114 ? 16.541 4.579 -1.642 1.00 94.06 114 SER A C 1
ATOM 813 O O . SER A 1 114 ? 17.014 4.097 -2.664 1.00 94.06 114 SER A O 1
ATOM 815 N N . GLY A 1 115 ? 17.113 5.616 -1.019 1.00 94.19 115 GLY A N 1
ATOM 816 C CA . GLY A 1 115 ? 18.296 6.325 -1.522 1.00 94.19 115 GLY A CA 1
ATOM 817 C C . GLY A 1 115 ? 17.985 7.552 -2.389 1.00 94.19 115 GLY A C 1
ATOM 818 O O . GLY A 1 115 ? 18.883 8.077 -3.041 1.00 94.19 115 GLY A O 1
ATOM 819 N N . GLY A 1 116 ? 16.735 8.024 -2.388 1.00 95.62 116 GLY A N 1
ATOM 820 C CA . GLY A 1 116 ? 16.285 9.253 -3.042 1.00 95.62 116 GLY A CA 1
ATOM 821 C C . GLY A 1 116 ? 15.005 9.085 -3.877 1.00 95.62 116 GLY A C 1
ATOM 822 O O . GLY A 1 116 ? 14.520 7.964 -4.055 1.00 95.62 116 GLY A O 1
ATOM 823 N N . PRO A 1 117 ? 14.460 10.191 -4.426 1.00 95.19 117 PRO A N 1
ATOM 824 C CA . PRO A 1 117 ? 13.222 10.182 -5.212 1.00 95.19 117 PRO A CA 1
ATOM 825 C C . PRO A 1 117 ? 13.260 9.261 -6.437 1.00 95.19 117 PRO A C 1
ATOM 827 O O . PRO A 1 117 ? 12.328 8.490 -6.660 1.00 95.19 117 PRO A O 1
ATOM 830 N N . ASP A 1 118 ? 14.363 9.275 -7.189 1.00 96.12 118 ASP A N 1
ATOM 831 C CA . ASP A 1 118 ? 14.510 8.467 -8.409 1.00 96.12 118 ASP A CA 1
ATOM 832 C C . ASP A 1 118 ? 14.641 6.963 -8.116 1.00 96.12 118 ASP A C 1
ATOM 834 O O . ASP A 1 118 ? 14.344 6.126 -8.969 1.00 96.12 118 ASP A O 1
ATOM 838 N N . ALA A 1 119 ? 15.055 6.607 -6.895 1.00 96.75 119 ALA A N 1
ATOM 839 C CA . ALA A 1 119 ? 15.229 5.224 -6.464 1.00 96.75 119 ALA A CA 1
ATOM 840 C C . ALA A 1 119 ? 13.954 4.614 -5.856 1.00 96.75 119 ALA A C 1
ATOM 842 O O . ALA A 1 119 ? 13.852 3.390 -5.759 1.00 96.75 119 ALA A O 1
ATOM 843 N N . LEU A 1 120 ? 12.959 5.436 -5.494 1.00 97.00 120 LEU A N 1
ATOM 844 C CA . LEU A 1 120 ? 11.722 4.970 -4.865 1.00 97.00 120 LEU A CA 1
ATOM 845 C C . LEU A 1 120 ? 10.948 3.996 -5.760 1.00 97.00 120 LEU A C 1
ATOM 847 O O . LEU A 1 120 ? 10.621 2.890 -5.336 1.00 97.00 120 LEU A O 1
ATOM 851 N N . ALA A 1 121 ? 10.630 4.403 -6.992 1.00 97.25 121 ALA A N 1
ATOM 852 C CA . ALA A 1 121 ? 9.784 3.597 -7.869 1.00 97.25 121 ALA A CA 1
ATOM 853 C C . ALA A 1 121 ? 10.417 2.232 -8.216 1.00 97.25 121 ALA A C 1
ATOM 855 O O . ALA A 1 121 ? 9.719 1.227 -8.081 1.00 97.25 121 ALA A O 1
ATOM 856 N N . PRO A 1 122 ? 11.715 2.142 -8.583 1.00 96.81 122 PRO A N 1
ATOM 857 C CA . PRO A 1 122 ? 12.385 0.853 -8.755 1.00 96.81 122 PRO A CA 1
ATOM 858 C C . PRO A 1 122 ? 12.370 -0.007 -7.487 1.00 96.81 122 PRO A C 1
ATOM 860 O O . PRO A 1 122 ? 12.047 -1.189 -7.569 1.00 96.81 122 PRO A O 1
ATOM 863 N N . ALA A 1 123 ? 12.652 0.581 -6.318 1.00 95.81 123 ALA A N 1
ATOM 864 C CA . ALA A 1 123 ? 12.686 -0.156 -5.057 1.00 95.81 123 ALA A CA 1
ATOM 865 C C . ALA A 1 123 ? 11.314 -0.738 -4.683 1.00 95.81 123 ALA A C 1
ATOM 867 O O . ALA A 1 123 ? 11.224 -1.888 -4.250 1.00 95.81 123 ALA A O 1
ATOM 868 N N . LEU A 1 124 ? 10.239 0.036 -4.868 1.00 95.94 124 LEU A N 1
ATOM 869 C CA . LEU A 1 124 ? 8.879 -0.428 -4.595 1.00 95.94 124 LEU A CA 1
ATOM 870 C C . LEU A 1 124 ? 8.391 -1.455 -5.626 1.00 95.94 124 LEU A C 1
ATOM 872 O O . LEU A 1 124 ? 7.693 -2.402 -5.261 1.00 95.94 124 LEU A O 1
ATOM 876 N N . LEU A 1 125 ? 8.774 -1.303 -6.895 1.00 96.31 125 LEU A N 1
ATOM 877 C CA . LEU A 1 125 ? 8.465 -2.281 -7.934 1.00 96.31 125 LEU A CA 1
ATOM 878 C C . LEU A 1 125 ? 9.134 -3.628 -7.644 1.00 96.31 125 LEU A C 1
ATOM 880 O O . LEU A 1 125 ? 8.483 -4.662 -7.743 1.00 96.31 125 LEU A O 1
ATOM 884 N N . GLU A 1 126 ? 10.413 -3.607 -7.269 1.00 93.56 126 GLU A N 1
ATOM 885 C CA . GLU A 1 126 ? 11.209 -4.806 -7.001 1.00 93.56 126 GLU A CA 1
ATOM 886 C C . GLU A 1 126 ? 10.734 -5.556 -5.754 1.00 93.56 126 GLU A C 1
ATOM 888 O O . GLU A 1 126 ? 10.566 -6.771 -5.791 1.00 93.56 126 GLU A O 1
ATOM 893 N N . LYS A 1 127 ? 10.495 -4.839 -4.651 1.00 90.38 127 LYS A N 1
ATOM 894 C CA . LYS A 1 127 ? 10.194 -5.469 -3.356 1.00 90.38 127 LYS A CA 1
ATOM 895 C C . LYS A 1 127 ? 8.717 -5.778 -3.153 1.00 90.38 127 LYS A C 1
ATOM 897 O O . LYS A 1 127 ? 8.384 -6.751 -2.483 1.00 90.38 127 LYS A O 1
ATOM 902 N N . TYR A 1 128 ? 7.841 -4.936 -3.695 1.00 91.50 128 TYR A N 1
ATOM 903 C CA . TYR A 1 128 ? 6.417 -4.938 -3.351 1.00 91.50 128 TYR A CA 1
ATOM 904 C C . TYR A 1 128 ? 5.504 -5.018 -4.575 1.00 91.50 128 TYR A C 1
ATOM 906 O O . TYR A 1 128 ? 4.284 -4.988 -4.422 1.00 91.50 128 TYR A O 1
ATOM 914 N N . ASN A 1 129 ? 6.065 -5.136 -5.787 1.00 94.50 129 ASN A N 1
ATOM 915 C CA . ASN A 1 129 ? 5.300 -5.158 -7.033 1.00 94.50 129 ASN A CA 1
ATOM 916 C C . ASN A 1 129 ? 4.377 -3.932 -7.176 1.00 94.50 129 ASN A C 1
ATOM 918 O O . ASN A 1 129 ? 3.257 -4.036 -7.668 1.00 94.50 129 ASN A O 1
ATOM 922 N N . VAL A 1 130 ? 4.837 -2.754 -6.742 1.00 96.31 130 VAL A N 1
ATOM 923 C CA . VAL A 1 130 ? 4.073 -1.502 -6.843 1.00 96.31 130 VAL A CA 1
ATOM 924 C C . VAL A 1 130 ? 4.444 -0.779 -8.133 1.00 96.31 130 VAL A C 1
ATOM 926 O O . VAL A 1 130 ? 5.597 -0.407 -8.352 1.00 96.31 130 VAL A O 1
ATOM 929 N N . ALA A 1 131 ? 3.455 -0.549 -8.996 1.00 97.31 131 ALA A N 1
ATOM 930 C CA . ALA A 1 131 ? 3.642 0.248 -10.201 1.00 97.31 131 ALA A CA 1
ATOM 931 C C . ALA A 1 131 ? 3.841 1.739 -9.855 1.00 97.31 131 ALA A C 1
ATOM 933 O O . ALA A 1 131 ? 3.250 2.221 -8.886 1.00 97.31 131 ALA A O 1
ATOM 934 N N . PRO A 1 132 ? 4.569 2.524 -10.676 1.00 97.44 132 PRO A N 1
ATOM 935 C CA . PRO A 1 132 ? 4.777 3.952 -10.421 1.00 97.44 132 PRO A CA 1
ATOM 936 C C . PRO A 1 132 ? 3.484 4.757 -10.226 1.00 97.44 132 PRO A C 1
ATOM 938 O O . PRO A 1 132 ? 3.434 5.676 -9.414 1.00 97.44 132 PRO A O 1
ATOM 941 N N . SER A 1 133 ? 2.415 4.386 -10.936 1.00 97.19 133 SER A N 1
ATOM 942 C CA . SER A 1 133 ? 1.094 5.016 -10.817 1.00 97.19 133 SER A CA 1
ATOM 943 C C . SER A 1 133 ? 0.386 4.743 -9.487 1.00 97.19 133 SER A C 1
ATOM 945 O O . SER A 1 133 ? -0.567 5.442 -9.162 1.00 97.19 133 SER A O 1
ATOM 947 N N . ASP A 1 134 ? 0.828 3.734 -8.735 1.00 97.19 134 ASP A N 1
ATOM 948 C CA . ASP A 1 134 ? 0.209 3.283 -7.487 1.00 97.19 134 ASP A CA 1
ATOM 949 C C . ASP A 1 134 ? 1.008 3.696 -6.237 1.00 97.19 134 ASP A C 1
ATOM 951 O O . ASP A 1 134 ? 0.598 3.383 -5.121 1.00 97.19 134 ASP A O 1
ATOM 955 N N . ILE A 1 135 ? 2.108 4.447 -6.387 1.00 97.25 135 ILE A N 1
ATOM 956 C CA . ILE A 1 135 ? 2.971 4.861 -5.263 1.00 97.25 135 ILE A CA 1
ATOM 957 C C . ILE A 1 135 ? 2.201 5.665 -4.209 1.00 97.25 135 ILE A C 1
ATOM 959 O O . ILE A 1 135 ? 2.348 5.404 -3.018 1.00 97.25 135 ILE A O 1
ATOM 963 N N . ASP A 1 136 ? 1.351 6.611 -4.613 1.00 97.00 136 ASP A N 1
ATOM 964 C CA . ASP A 1 136 ? 0.571 7.414 -3.661 1.00 97.00 136 ASP A CA 1
ATOM 965 C C . ASP A 1 136 ? -0.467 6.559 -2.909 1.00 97.00 136 ASP A C 1
ATOM 967 O O . ASP A 1 136 ? -0.702 6.765 -1.716 1.00 97.00 136 ASP A O 1
ATOM 971 N N . ALA A 1 137 ? -1.069 5.572 -3.585 1.00 96.06 137 ALA A N 1
ATOM 972 C CA . ALA A 1 137 ? -1.992 4.624 -2.962 1.00 96.06 137 ALA A CA 1
ATOM 973 C C . ALA A 1 137 ? -1.258 3.711 -1.969 1.00 96.06 137 ALA A C 1
ATOM 975 O O . ALA A 1 137 ? -1.739 3.495 -0.859 1.00 96.06 137 ALA A O 1
ATOM 976 N N . PHE A 1 138 ? -0.059 3.252 -2.329 1.00 96.25 138 PHE A N 1
ATOM 977 C CA . PHE A 1 138 ? 0.815 2.502 -1.436 1.00 96.25 138 PHE A CA 1
ATOM 978 C C . PHE A 1 138 ? 1.223 3.334 -0.212 1.00 96.25 138 PHE A C 1
ATOM 980 O O . PHE A 1 138 ? 1.111 2.874 0.916 1.00 96.25 138 PHE A O 1
ATOM 987 N N . CYS A 1 139 ? 1.602 4.601 -0.392 1.00 96.81 139 CYS A N 1
ATOM 988 C CA . CYS A 1 139 ? 1.913 5.493 0.728 1.00 96.81 139 CYS A CA 1
ATOM 989 C C . CYS A 1 139 ? 0.704 5.692 1.656 1.00 96.81 139 CYS A C 1
ATOM 991 O O . CYS A 1 139 ? 0.863 5.696 2.873 1.00 96.81 139 CYS A O 1
ATOM 993 N N . ARG A 1 140 ? -0.512 5.824 1.108 1.00 96.44 140 ARG A N 1
ATOM 994 C CA . ARG A 1 140 ? -1.744 5.893 1.910 1.00 96.44 140 ARG A CA 1
ATOM 995 C C . ARG A 1 140 ? -1.946 4.634 2.752 1.00 96.44 140 ARG A C 1
ATOM 997 O O . ARG A 1 140 ? -2.198 4.776 3.945 1.00 96.44 140 ARG A O 1
ATOM 1004 N N . LEU A 1 141 ? -1.784 3.454 2.151 1.00 94.62 141 LEU A N 1
ATOM 1005 C CA . LEU A 1 141 ? -1.862 2.160 2.837 1.00 94.62 141 LEU A CA 1
ATOM 1006 C C . LEU A 1 141 ? -0.898 2.107 4.033 1.00 94.62 141 LEU A C 1
ATOM 1008 O O . LEU A 1 141 ? -1.282 1.744 5.143 1.00 94.62 141 LEU A O 1
ATOM 1012 N N . GLN A 1 142 ? 0.342 2.559 3.823 1.00 94.88 142 GLN A N 1
ATOM 1013 C CA . GLN A 1 142 ? 1.370 2.609 4.862 1.00 94.88 142 GLN A CA 1
ATOM 1014 C C . GLN A 1 142 ? 1.025 3.579 5.998 1.00 94.88 142 GLN A C 1
ATOM 1016 O O . GLN A 1 142 ? 1.229 3.262 7.171 1.00 94.88 142 GLN A O 1
ATOM 1021 N N . VAL A 1 143 ? 0.492 4.761 5.673 1.00 96.06 143 VAL A N 1
ATOM 1022 C CA . VAL A 1 143 ? 0.041 5.728 6.685 1.00 96.06 143 VAL A CA 1
ATOM 1023 C C . VAL A 1 143 ? -1.109 5.157 7.503 1.00 96.06 143 VAL A C 1
ATOM 1025 O O . VAL A 1 143 ? -1.120 5.301 8.723 1.00 96.06 143 VAL A O 1
ATOM 1028 N N . GLU A 1 144 ? -2.083 4.539 6.846 1.00 95.00 144 GLU A N 1
ATOM 1029 C CA . GLU A 1 144 ? -3.250 3.964 7.501 1.00 95.00 144 GLU A CA 1
ATOM 1030 C C . GLU A 1 144 ? -2.851 2.877 8.497 1.00 95.00 144 GLU A C 1
ATOM 1032 O O . GLU A 1 144 ? -3.194 2.973 9.676 1.00 95.00 144 GLU A O 1
ATOM 1037 N N . ALA A 1 145 ? -2.030 1.920 8.057 1.00 93.88 145 ALA A N 1
ATOM 1038 C CA . ALA A 1 145 ? -1.457 0.893 8.917 1.00 93.88 145 ALA A CA 1
ATOM 1039 C C . ALA A 1 145 ? -0.721 1.502 10.122 1.00 93.88 145 ALA A C 1
ATOM 1041 O O . ALA A 1 145 ? -0.983 1.124 11.264 1.00 93.88 145 ALA A O 1
ATOM 1042 N N . GLY A 1 146 ? 0.145 2.495 9.891 1.00 94.00 146 GLY A N 1
ATOM 1043 C CA . GLY A 1 146 ? 0.882 3.170 10.960 1.00 94.00 146 GLY A CA 1
ATOM 1044 C C . GLY A 1 146 ? -0.030 3.869 11.972 1.00 94.00 146 GLY A C 1
ATOM 1045 O O . GLY A 1 146 ? 0.138 3.691 13.177 1.00 94.00 146 GLY A O 1
ATOM 1046 N N . LYS A 1 147 ? -1.038 4.615 11.507 1.00 94.94 147 LYS A N 1
ATOM 1047 C CA . LYS A 1 147 ? -1.988 5.309 12.391 1.00 94.94 147 LYS A CA 1
ATOM 1048 C C . LYS A 1 147 ? -2.872 4.340 13.171 1.00 94.94 147 LYS A C 1
ATOM 1050 O O . LYS A 1 147 ? -3.132 4.587 14.347 1.00 94.94 147 LYS A O 1
ATOM 1055 N N . ILE A 1 148 ? -3.295 3.235 12.556 1.00 94.62 148 ILE A N 1
ATOM 1056 C CA . ILE A 1 148 ? -4.016 2.163 13.251 1.00 94.62 148 ILE A CA 1
ATOM 1057 C C . ILE A 1 148 ? -3.129 1.585 14.354 1.00 94.62 148 ILE A C 1
ATOM 1059 O O . ILE A 1 148 ? -3.559 1.547 15.503 1.00 94.62 148 ILE A O 1
ATOM 1063 N N . ILE A 1 149 ? -1.880 1.220 14.053 1.00 93.06 149 ILE A N 1
ATOM 1064 C CA . ILE A 1 149 ? -0.932 0.700 15.052 1.00 93.06 149 ILE A CA 1
ATOM 1065 C C . ILE A 1 149 ? -0.756 1.692 16.214 1.00 93.06 149 ILE A C 1
ATOM 1067 O O . ILE A 1 149 ? -0.874 1.303 17.376 1.00 93.06 149 ILE A O 1
ATOM 1071 N N . SER A 1 150 ? -0.567 2.982 15.921 1.00 93.19 150 SER A N 1
ATOM 1072 C CA . SER A 1 150 ? -0.473 4.020 16.956 1.00 93.19 150 SER A CA 1
ATOM 1073 C C . SER A 1 150 ? -1.747 4.143 17.793 1.00 93.19 150 SER A C 1
ATOM 1075 O O . SER A 1 150 ? -1.660 4.322 19.006 1.00 93.19 150 SER A O 1
ATOM 1077 N N . SER A 1 151 ? -2.931 4.004 17.186 1.00 92.81 151 SER A N 1
ATOM 1078 C CA . SER A 1 151 ? -4.209 4.030 17.916 1.00 92.81 151 SER A CA 1
ATOM 1079 C C . SER A 1 151 ? -4.365 2.861 18.899 1.00 92.81 151 SER A C 1
ATOM 1081 O O . SER A 1 151 ? -5.085 2.981 19.888 1.00 92.81 151 SER A O 1
ATOM 1083 N N . LEU A 1 152 ? -3.641 1.758 18.674 1.00 91.50 152 LEU A N 1
ATOM 1084 C CA . LEU A 1 152 ? -3.567 0.610 19.582 1.00 91.50 152 LEU A CA 1
ATOM 1085 C C . LEU A 1 152 ? -2.551 0.809 20.720 1.00 91.50 152 LEU A C 1
ATOM 1087 O O . LEU A 1 152 ? -2.383 -0.085 21.547 1.00 91.50 152 LEU A O 1
ATOM 1091 N N . GLY A 1 153 ? -1.863 1.954 20.771 1.00 92.12 153 GLY A N 1
ATOM 1092 C CA . GLY A 1 153 ? -0.817 2.232 21.756 1.00 92.12 153 GLY A CA 1
ATOM 1093 C C . GLY A 1 153 ? 0.495 1.489 21.487 1.00 92.12 153 GLY A C 1
ATOM 1094 O O . GLY A 1 153 ? 1.289 1.311 22.408 1.00 92.12 153 GLY A O 1
ATOM 1095 N N . VAL A 1 154 ? 0.719 1.041 20.248 1.00 92.94 154 VAL A N 1
ATOM 1096 C CA . VAL A 1 154 ? 1.924 0.314 19.831 1.00 92.94 154 VAL A CA 1
ATOM 1097 C C . VAL A 1 154 ? 2.755 1.181 18.882 1.00 92.94 154 VAL A C 1
ATOM 1099 O O . VAL A 1 154 ? 2.225 2.021 18.156 1.00 92.94 154 VAL A O 1
ATOM 1102 N N . GLU A 1 155 ? 4.075 0.997 18.892 1.00 88.06 155 GLU A N 1
ATOM 1103 C CA . GLU A 1 155 ? 4.993 1.730 18.019 1.00 88.06 155 GLU A CA 1
ATOM 1104 C C . GLU A 1 155 ? 4.955 1.180 16.576 1.00 88.06 155 GLU A C 1
ATOM 1106 O O . GLU A 1 155 ? 5.214 -0.014 16.370 1.00 88.06 155 GLU A O 1
ATOM 1111 N N . PRO A 1 156 ? 4.660 2.013 15.558 1.00 86.75 156 PRO A N 1
ATOM 1112 C CA . PRO A 1 156 ? 4.743 1.605 14.156 1.00 86.75 156 PRO A CA 1
ATOM 1113 C C . PRO A 1 156 ? 6.166 1.216 13.746 1.00 86.75 156 PRO A C 1
ATOM 1115 O O . PRO A 1 156 ? 7.133 1.860 14.143 1.00 86.75 156 PRO A O 1
ATOM 1118 N N . GLY A 1 157 ? 6.286 0.173 12.922 1.00 82.88 157 GLY A N 1
ATOM 1119 C CA . GLY A 1 157 ? 7.580 -0.359 12.477 1.00 82.88 157 GLY A CA 1
ATOM 1120 C C . GLY A 1 157 ? 8.247 -1.323 13.467 1.00 82.88 157 GLY A C 1
ATOM 1121 O O . GLY A 1 157 ? 9.295 -1.873 13.143 1.00 82.88 157 GLY A O 1
ATOM 1122 N N . SER A 1 158 ? 7.643 -1.562 14.637 1.00 86.31 158 SER A N 1
ATOM 1123 C CA . SER A 1 158 ? 8.060 -2.618 15.569 1.00 86.31 158 SER A CA 1
ATOM 1124 C C . SER A 1 158 ? 7.401 -3.964 15.241 1.00 86.31 158 SER A C 1
ATOM 1126 O O . SER A 1 158 ? 6.283 -4.000 14.723 1.00 86.31 158 SER A O 1
ATOM 1128 N N . ASP A 1 159 ? 8.036 -5.075 15.633 1.00 84.75 159 ASP A N 1
ATOM 1129 C CA . ASP A 1 159 ? 7.454 -6.424 15.507 1.00 84.75 159 ASP A CA 1
ATOM 1130 C C . ASP A 1 159 ? 6.093 -6.530 16.218 1.00 84.75 159 ASP A C 1
ATOM 1132 O O . ASP A 1 159 ? 5.151 -7.150 15.718 1.00 84.75 159 ASP A O 1
ATOM 1136 N N . GLY A 1 160 ? 5.967 -5.871 17.377 1.00 87.06 160 GLY A N 1
ATOM 1137 C CA . GLY A 1 160 ? 4.710 -5.783 18.117 1.00 87.06 160 GLY A CA 1
ATOM 1138 C C . GLY A 1 160 ? 3.622 -5.037 17.342 1.00 87.06 160 GLY A C 1
ATOM 1139 O O . GLY A 1 160 ? 2.456 -5.422 17.410 1.00 87.06 160 GLY A O 1
ATOM 1140 N N . GLY A 1 161 ? 3.997 -4.011 16.574 1.00 87.62 161 GLY A N 1
ATOM 1141 C CA . GLY A 1 161 ? 3.090 -3.242 15.724 1.00 87.62 161 GLY A CA 1
ATOM 1142 C C . GLY A 1 161 ? 2.499 -4.084 14.601 1.00 87.62 161 GLY A C 1
ATOM 1143 O O . GLY A 1 161 ? 1.276 -4.147 14.467 1.00 87.62 161 GLY A O 1
ATOM 1144 N N . SER A 1 162 ? 3.344 -4.789 13.846 1.00 84.94 162 SER A N 1
ATOM 1145 C CA . SER A 1 162 ? 2.889 -5.686 12.774 1.00 84.94 162 SER A CA 1
ATOM 1146 C C . SER A 1 162 ? 1.998 -6.805 13.322 1.00 84.94 162 SER A C 1
ATOM 1148 O O . SER A 1 162 ? 0.913 -7.053 12.798 1.00 84.94 162 SER A O 1
ATOM 1150 N N . ALA A 1 163 ? 2.384 -7.425 14.445 1.00 87.81 163 ALA A N 1
ATOM 1151 C CA . ALA A 1 163 ? 1.578 -8.462 15.088 1.00 87.81 163 ALA A CA 1
ATOM 1152 C C . ALA A 1 163 ? 0.204 -7.944 15.554 1.00 87.81 163 ALA A C 1
ATOM 1154 O O . ALA A 1 163 ? -0.812 -8.607 15.329 1.00 87.81 163 ALA A O 1
ATOM 1155 N N . ALA A 1 164 ? 0.153 -6.759 16.173 1.00 90.50 164 ALA A N 1
ATOM 1156 C CA . ALA A 1 164 ? -1.096 -6.141 16.612 1.00 90.50 164 ALA A CA 1
ATOM 1157 C C . ALA A 1 164 ? -2.011 -5.801 15.425 1.00 90.50 164 ALA A C 1
ATOM 1159 O O . ALA A 1 164 ? -3.214 -6.070 15.474 1.00 90.50 164 ALA A O 1
ATOM 1160 N N . LEU A 1 165 ? -1.442 -5.269 14.338 1.00 90.00 165 LEU A N 1
ATOM 1161 C CA . LEU A 1 165 ? -2.190 -4.967 13.123 1.00 90.00 165 LEU A CA 1
ATOM 1162 C C . LEU A 1 165 ? -2.768 -6.234 12.490 1.00 90.00 165 LEU A C 1
ATOM 1164 O O . LEU A 1 165 ? -3.959 -6.275 12.193 1.00 90.00 165 LEU A O 1
ATOM 1168 N N . ASN A 1 166 ? -1.965 -7.289 12.351 1.00 87.56 166 ASN A N 1
ATOM 1169 C CA . ASN A 1 166 ? -2.423 -8.566 11.807 1.00 87.56 166 ASN A CA 1
ATOM 1170 C C . ASN A 1 166 ? -3.553 -9.178 12.633 1.00 87.56 166 ASN A C 1
ATOM 1172 O O . ASN A 1 166 ? -4.541 -9.640 12.069 1.00 87.56 166 ASN A O 1
ATOM 1176 N N . GLN A 1 167 ? -3.459 -9.142 13.966 1.00 88.88 167 GLN A N 1
ATOM 1177 C CA . GLN A 1 167 ? -4.539 -9.619 14.834 1.00 88.88 167 GLN A CA 1
ATOM 1178 C C . GLN A 1 167 ? -5.832 -8.824 14.633 1.00 88.88 167 GLN A C 1
ATOM 1180 O O . GLN A 1 167 ? -6.919 -9.409 14.596 1.00 88.88 167 GLN A O 1
ATOM 1185 N N . LEU A 1 168 ? -5.723 -7.502 14.484 1.00 90.88 168 LEU A N 1
ATOM 1186 C CA . LEU A 1 168 ? -6.870 -6.641 14.232 1.00 90.88 168 LEU A CA 1
ATOM 1187 C C . LEU A 1 168 ? -7.489 -6.919 12.857 1.00 90.88 168 LEU A C 1
ATOM 1189 O O . LEU A 1 168 ? -8.697 -7.130 12.775 1.00 90.88 168 LEU A O 1
ATOM 1193 N N . LEU A 1 169 ? -6.676 -7.016 11.802 1.00 89.44 169 LEU A N 1
ATOM 1194 C CA . LEU A 1 169 ? -7.132 -7.371 10.456 1.00 89.44 169 LEU A CA 1
ATOM 1195 C C . LEU A 1 169 ? -7.760 -8.768 10.419 1.00 89.44 169 LEU A C 1
ATOM 1197 O O . LEU A 1 169 ? -8.817 -8.944 9.821 1.00 89.44 169 LEU A O 1
ATOM 1201 N N . ALA A 1 170 ? -7.182 -9.752 11.107 1.00 87.94 170 ALA A N 1
ATOM 1202 C CA . ALA A 1 170 ? -7.736 -11.099 11.196 1.00 87.94 170 ALA A CA 1
ATOM 1203 C C . ALA A 1 170 ? -9.089 -11.129 11.917 1.00 87.94 170 ALA A C 1
ATOM 1205 O O . ALA A 1 170 ? -9.977 -11.901 11.551 1.00 87.94 170 ALA A O 1
ATOM 1206 N N . LYS A 1 171 ? -9.265 -10.295 12.948 1.00 88.75 171 LYS A N 1
ATOM 1207 C CA . LYS A 1 171 ? -10.549 -10.133 13.633 1.00 88.75 171 LYS A CA 1
ATOM 1208 C C . LYS A 1 171 ? -11.578 -9.493 12.700 1.00 88.75 171 LYS A C 1
ATOM 1210 O O . LYS A 1 171 ? -12.627 -10.087 12.480 1.00 88.75 171 LYS A O 1
ATOM 1215 N N . THR A 1 172 ? -11.246 -8.355 12.096 1.00 89.44 172 THR A N 1
ATOM 1216 C CA . THR A 1 172 ? -12.138 -7.636 11.176 1.00 89.44 172 THR A CA 1
ATOM 1217 C C . THR A 1 172 ? -12.495 -8.480 9.952 1.00 89.44 172 THR A C 1
ATOM 1219 O O . THR A 1 172 ? -13.653 -8.540 9.553 1.00 89.44 172 THR A O 1
ATOM 1222 N N . GLY A 1 173 ? -11.536 -9.214 9.386 1.00 86.38 173 GLY A N 1
ATOM 1223 C CA . GLY A 1 173 ? -11.752 -10.073 8.224 1.00 86.38 173 GLY A CA 1
ATOM 1224 C C . GLY A 1 173 ? -12.754 -11.206 8.466 1.00 86.38 173 GLY A C 1
ATOM 1225 O O . GLY A 1 173 ? -13.463 -11.592 7.535 1.00 86.38 173 GLY A O 1
ATOM 1226 N N . LYS A 1 174 ? -12.868 -11.710 9.706 1.00 85.81 174 LYS A N 1
ATOM 1227 C CA . LYS A 1 174 ? -13.917 -12.680 10.083 1.00 85.81 174 LYS A CA 1
ATOM 1228 C C . LYS A 1 174 ? -15.306 -12.056 10.004 1.00 85.81 174 LYS A C 1
ATOM 1230 O O . LYS A 1 174 ? -16.233 -12.706 9.525 1.00 85.81 174 LYS A O 1
ATOM 1235 N N . ASP A 1 175 ? -15.430 -10.804 10.428 1.00 86.19 175 ASP A N 1
ATOM 1236 C CA . ASP A 1 175 ? -16.699 -10.076 10.433 1.00 86.19 175 ASP A CA 1
ATOM 1237 C C . ASP A 1 175 ? -17.105 -9.652 9.011 1.00 86.19 175 ASP A C 1
ATOM 1239 O O . ASP A 1 175 ? -18.283 -9.712 8.656 1.00 86.19 175 ASP A O 1
ATOM 1243 N N . MET A 1 176 ? -16.120 -9.317 8.170 1.00 85.62 176 MET A N 1
ATOM 1244 C CA . MET A 1 176 ? -16.325 -8.816 6.807 1.00 85.62 176 MET A CA 1
ATOM 1245 C C . MET A 1 176 ? -16.697 -9.886 5.763 1.00 85.62 176 MET A C 1
ATOM 1247 O O . MET A 1 176 ? -16.987 -9.540 4.619 1.00 85.62 176 MET A O 1
ATOM 1251 N N . LYS A 1 177 ? -16.696 -11.181 6.116 1.00 86.50 177 LYS A N 1
ATOM 1252 C CA . LYS A 1 177 ? -17.075 -12.299 5.218 1.00 86.50 177 LYS A CA 1
ATOM 1253 C C . LYS A 1 177 ? -16.392 -12.243 3.844 1.00 86.50 177 LYS A C 1
ATOM 1255 O O . LYS A 1 177 ? -17.048 -12.254 2.807 1.00 86.50 177 LYS A O 1
ATOM 1260 N N . ILE A 1 178 ? -15.067 -12.168 3.853 1.00 90.56 178 ILE A N 1
ATOM 1261 C CA . ILE A 1 178 ? -14.259 -12.097 2.633 1.00 90.56 178 ILE A CA 1
ATOM 1262 C C . ILE A 1 178 ? -14.450 -13.373 1.806 1.00 90.56 178 ILE A C 1
ATOM 1264 O O . ILE A 1 178 ? -14.165 -14.472 2.283 1.00 90.56 178 ILE A O 1
ATOM 1268 N N . ASP A 1 179 ? -14.893 -13.210 0.563 1.00 91.19 179 ASP A N 1
ATOM 1269 C CA . ASP A 1 179 ? -15.127 -14.292 -0.389 1.00 91.19 179 ASP A CA 1
ATOM 1270 C C . ASP A 1 179 ? -14.265 -14.085 -1.640 1.00 91.19 179 ASP A C 1
ATOM 1272 O O . ASP A 1 179 ? -14.493 -13.173 -2.438 1.00 91.19 179 ASP A O 1
ATOM 1276 N N . VAL A 1 180 ? -13.227 -14.907 -1.798 1.00 92.81 180 VAL A N 1
ATOM 1277 C CA . VAL A 1 180 ? -12.269 -14.805 -2.906 1.00 92.81 180 VAL A CA 1
ATOM 1278 C C . VAL A 1 180 ? -12.574 -15.862 -3.951 1.00 92.81 180 VAL A C 1
ATOM 1280 O O . VAL A 1 180 ? -12.734 -17.038 -3.632 1.00 92.81 180 VAL A O 1
ATOM 1283 N N . ASN A 1 181 ? -12.570 -15.456 -5.222 1.00 92.69 181 ASN A N 1
ATOM 1284 C CA . ASN A 1 181 ? -12.762 -16.379 -6.327 1.00 92.69 181 ASN A CA 1
ATOM 1285 C C . ASN A 1 181 ? -11.651 -17.451 -6.316 1.00 92.69 181 ASN A C 1
ATOM 1287 O O . ASN A 1 181 ? -10.478 -17.092 -6.481 1.00 92.69 181 ASN A O 1
ATOM 1291 N N . PRO A 1 182 ? -11.991 -18.753 -6.198 1.00 91.06 182 PRO A N 1
ATOM 1292 C CA . PRO A 1 182 ? -11.018 -19.824 -5.964 1.00 91.06 182 PRO A CA 1
ATOM 1293 C C . PRO A 1 182 ? -9.879 -19.904 -6.982 1.00 91.06 182 PRO A C 1
ATOM 1295 O O . PRO A 1 182 ? -8.798 -20.393 -6.661 1.00 91.06 182 PRO A O 1
ATOM 1298 N N . ARG A 1 183 ? -10.077 -19.392 -8.204 1.00 90.56 183 ARG A N 1
ATOM 1299 C CA . ARG A 1 183 ? -9.020 -19.346 -9.227 1.00 90.56 183 ARG A CA 1
ATOM 1300 C C . ARG A 1 183 ? -7.818 -18.475 -8.847 1.00 90.56 183 ARG A C 1
ATOM 1302 O O . ARG A 1 183 ? -6.773 -18.612 -9.469 1.00 90.56 183 ARG A O 1
ATOM 1309 N N . TYR A 1 184 ? -7.977 -17.560 -7.890 1.00 90.88 184 TYR A N 1
ATOM 1310 C CA . TYR A 1 184 ? -6.908 -16.682 -7.405 1.00 90.88 184 TYR A CA 1
ATOM 1311 C C . TYR A 1 184 ? -6.290 -17.164 -6.088 1.00 90.88 184 TYR A C 1
ATOM 1313 O O . TYR A 1 184 ? -5.321 -16.566 -5.621 1.00 90.88 184 TYR A O 1
ATOM 1321 N N . GLY A 1 185 ? -6.811 -18.244 -5.504 1.00 89.88 185 GLY A N 1
ATOM 1322 C CA . GLY A 1 185 ? -6.323 -18.825 -4.258 1.00 89.88 185 GLY A CA 1
ATOM 1323 C C . GLY A 1 185 ? -7.345 -18.765 -3.126 1.00 89.88 185 GLY A C 1
ATOM 1324 O O . GLY A 1 185 ? -8.526 -18.499 -3.331 1.00 89.88 185 GLY A O 1
ATOM 1325 N N . THR A 1 186 ? -6.873 -19.061 -1.916 1.00 88.69 186 THR A N 1
ATOM 1326 C CA . THR A 1 186 ? -7.678 -19.070 -0.687 1.00 88.69 186 THR A CA 1
ATOM 1327 C C . THR A 1 186 ? -7.208 -17.966 0.242 1.00 88.69 186 THR A C 1
ATOM 1329 O O . THR A 1 186 ? -6.005 -17.800 0.452 1.00 88.69 186 THR A O 1
ATOM 1332 N N . TRP A 1 187 ? -8.163 -17.213 0.786 1.00 89.38 187 TRP A N 1
ATOM 1333 C CA . TRP A 1 187 ? -7.890 -16.179 1.773 1.00 89.38 187 TRP A CA 1
ATOM 1334 C C . TRP A 1 187 ? -7.510 -16.803 3.119 1.00 89.38 187 TRP A C 1
ATOM 1336 O O . TRP A 1 187 ? -8.273 -17.572 3.705 1.00 89.38 187 TRP A O 1
ATOM 1346 N N . ASP A 1 188 ? -6.328 -16.457 3.612 1.00 87.06 188 ASP A N 1
ATOM 1347 C CA . ASP A 1 188 ? -5.849 -16.795 4.943 1.00 87.06 188 ASP A CA 1
ATOM 1348 C C . ASP A 1 188 ? -6.241 -15.668 5.899 1.00 87.06 188 ASP A C 1
ATOM 1350 O O . ASP A 1 188 ? -5.564 -14.646 6.018 1.00 87.06 188 ASP A O 1
ATOM 1354 N N . VAL A 1 189 ? -7.370 -15.865 6.580 1.00 79.31 189 VAL A N 1
ATOM 1355 C CA . VAL A 1 189 ? -7.931 -14.888 7.519 1.00 79.31 189 VAL A CA 1
ATOM 1356 C C . VAL A 1 189 ? -6.975 -14.589 8.673 1.00 79.31 189 VAL A C 1
ATOM 1358 O O . VAL A 1 189 ? -6.965 -13.466 9.158 1.00 79.31 189 VAL A O 1
ATOM 1361 N N . GLN A 1 190 ? -6.185 -15.564 9.135 1.00 75.94 190 GLN A N 1
ATOM 1362 C CA . GLN A 1 190 ? -5.336 -15.378 10.320 1.00 75.94 190 GLN A CA 1
ATOM 1363 C C . GLN A 1 190 ? -4.140 -14.479 10.027 1.00 75.94 190 GLN A C 1
ATOM 1365 O O . GLN A 1 190 ? -3.723 -13.718 10.892 1.00 75.94 190 GLN A O 1
ATOM 1370 N N . ASN A 1 191 ? -3.618 -14.567 8.806 1.00 75.81 191 ASN A N 1
ATOM 1371 C CA . ASN A 1 191 ? -2.469 -13.788 8.357 1.00 75.81 191 ASN A CA 1
ATOM 1372 C C . ASN A 1 191 ? -2.872 -12.634 7.421 1.00 75.81 191 ASN A C 1
ATOM 1374 O O . ASN A 1 191 ? -2.005 -12.047 6.784 1.00 75.81 191 ASN A O 1
ATOM 1378 N N . ALA A 1 192 ? -4.178 -12.360 7.291 1.00 75.94 192 ALA A N 1
ATOM 1379 C CA . ALA A 1 192 ? -4.756 -11.336 6.419 1.00 75.94 192 ALA A CA 1
ATOM 1380 C C . ALA A 1 192 ? -4.118 -11.297 5.014 1.00 75.94 192 ALA A C 1
ATOM 1382 O O . ALA A 1 192 ? -3.718 -10.240 4.525 1.00 75.94 192 ALA A O 1
ATOM 1383 N N . ARG A 1 193 ? -3.994 -12.460 4.362 1.00 76.94 193 ARG A N 1
ATOM 1384 C CA . ARG A 1 193 ? -3.279 -12.589 3.081 1.00 76.94 193 ARG A CA 1
ATOM 1385 C C . ARG A 1 193 ? -3.934 -13.574 2.127 1.00 76.94 193 ARG A C 1
ATOM 1387 O O . ARG A 1 193 ? -4.677 -14.465 2.529 1.00 76.94 193 ARG A O 1
ATOM 1394 N N . LEU A 1 194 ? -3.589 -13.448 0.849 1.00 82.81 194 LEU A N 1
ATOM 1395 C CA . LEU A 1 194 ? -3.937 -14.419 -0.182 1.00 82.81 194 LEU A CA 1
ATOM 1396 C C . LEU A 1 194 ? -2.681 -15.192 -0.604 1.00 82.81 194 LEU A C 1
ATOM 1398 O O . LEU A 1 194 ? -1.743 -14.595 -1.123 1.00 82.81 194 LEU A O 1
ATOM 1402 N N . GLY A 1 195 ? -2.669 -16.513 -0.407 1.00 68.19 195 GLY A N 1
ATOM 1403 C CA . GLY A 1 195 ? -1.528 -17.364 -0.774 1.00 68.19 195 GLY A CA 1
ATOM 1404 C C . GLY A 1 195 ? -0.430 -17.473 0.298 1.00 68.19 195 GLY A C 1
ATOM 1405 O O . GLY A 1 195 ? -0.654 -17.196 1.474 1.00 68.19 195 GLY A O 1
ATOM 1406 N N . ALA A 1 196 ? 0.751 -17.958 -0.103 1.00 57.34 196 ALA A N 1
ATOM 1407 C CA . ALA A 1 196 ? 1.814 -18.397 0.812 1.00 57.34 196 ALA A CA 1
ATOM 1408 C C . ALA A 1 196 ? 2.823 -17.305 1.231 1.00 57.34 196 ALA A C 1
ATOM 1410 O O . ALA A 1 196 ? 3.639 -17.545 2.123 1.00 57.34 196 ALA A O 1
ATOM 1411 N N . THR A 1 197 ? 2.795 -16.120 0.620 1.00 53.28 197 THR A N 1
ATOM 1412 C CA . THR A 1 197 ? 3.796 -15.063 0.842 1.00 53.28 197 THR A CA 1
ATOM 1413 C C . THR A 1 197 ? 3.556 -14.304 2.152 1.00 53.28 197 THR A C 1
ATOM 1415 O O . THR A 1 197 ? 2.419 -14.092 2.569 1.00 53.28 197 THR A O 1
ATOM 1418 N N . HIS A 1 198 ? 4.624 -13.965 2.878 1.00 51.69 198 HIS A N 1
ATOM 1419 C CA . HIS A 1 198 ? 4.548 -13.161 4.106 1.00 51.69 198 HIS A CA 1
ATOM 1420 C C . HIS A 1 198 ? 4.400 -11.676 3.740 1.00 51.69 198 HIS A C 1
ATOM 1422 O O . HIS A 1 198 ? 5.074 -11.243 2.811 1.00 51.69 198 HIS A O 1
ATOM 1428 N N . GLU A 1 199 ? 3.493 -10.961 4.424 1.00 61.78 199 GLU A N 1
ATOM 1429 C CA . GLU A 1 199 ? 3.077 -9.549 4.253 1.00 61.78 199 GLU A CA 1
ATOM 1430 C C . GLU A 1 199 ? 3.906 -8.707 3.265 1.00 61.78 199 GLU A C 1
ATOM 1432 O O . GLU A 1 199 ? 4.698 -7.855 3.668 1.00 61.78 199 GLU A O 1
ATOM 1437 N N . PRO A 1 200 ? 3.693 -8.854 1.947 1.00 63.31 200 PRO A N 1
ATOM 1438 C CA . PRO A 1 200 ? 4.527 -8.184 0.958 1.00 63.31 200 PRO A CA 1
ATOM 1439 C C . PRO A 1 200 ? 4.075 -6.737 0.722 1.00 63.31 200 PRO A C 1
ATOM 1441 O O . PRO A 1 200 ? 4.276 -6.200 -0.359 1.00 63.31 200 PRO A O 1
ATOM 1444 N N . TRP A 1 201 ? 3.371 -6.125 1.672 1.00 80.75 201 TRP A N 1
ATOM 1445 C CA . TRP A 1 201 ? 2.771 -4.802 1.506 1.00 80.75 201 TRP A CA 1
ATOM 1446 C C . TRP A 1 201 ? 3.170 -3.839 2.623 1.00 80.75 201 TRP A C 1
ATOM 1448 O O . TRP A 1 201 ? 3.279 -2.647 2.355 1.00 80.75 201 TRP A O 1
ATOM 1458 N N . LEU A 1 202 ? 3.446 -4.334 3.836 1.00 85.06 202 LEU A N 1
ATOM 1459 C CA . LEU A 1 202 ? 3.825 -3.495 4.967 1.00 85.06 202 LEU A CA 1
ATOM 1460 C C . LEU A 1 202 ? 5.340 -3.255 4.971 1.00 85.06 202 LEU A C 1
ATOM 1462 O O . LEU A 1 202 ? 6.133 -4.137 5.286 1.00 85.06 202 LEU A O 1
ATOM 1466 N N . VAL A 1 203 ? 5.751 -2.031 4.652 1.00 84.81 203 VAL A N 1
ATOM 1467 C CA . VAL A 1 203 ? 7.135 -1.572 4.832 1.00 84.81 203 VAL A CA 1
ATOM 1468 C C . VAL A 1 203 ? 7.402 -1.268 6.312 1.00 84.81 203 VAL A C 1
ATOM 1470 O O . VAL A 1 203 ? 6.673 -0.451 6.887 1.00 84.81 203 VAL A O 1
ATOM 1473 N N . PRO A 1 204 ? 8.462 -1.828 6.926 1.00 78.81 204 PRO A N 1
ATOM 1474 C CA . PRO A 1 204 ? 8.924 -1.413 8.246 1.00 78.81 204 PRO A CA 1
ATOM 1475 C C . PRO A 1 204 ? 9.485 0.011 8.169 1.00 78.81 204 PRO A C 1
ATOM 1477 O O . PRO A 1 204 ? 10.639 0.230 7.810 1.00 78.81 204 PRO A O 1
ATOM 1480 N N . VAL A 1 205 ? 8.648 1.001 8.466 1.00 69.06 205 VAL A N 1
ATOM 1481 C CA . VAL A 1 205 ? 9.049 2.407 8.559 1.00 69.06 205 VAL A CA 1
ATOM 1482 C C . VAL A 1 205 ? 8.843 2.839 10.000 1.00 69.06 205 VAL A C 1
ATOM 1484 O O . VAL A 1 205 ? 7.724 2.758 10.508 1.00 69.06 205 VAL A O 1
ATOM 1487 N N . ALA A 1 206 ? 9.908 3.299 10.661 1.00 57.88 206 ALA A N 1
ATOM 1488 C CA . ALA A 1 206 ? 9.764 4.006 11.930 1.00 57.88 206 ALA A CA 1
ATOM 1489 C C . ALA A 1 206 ? 8.832 5.201 11.696 1.00 57.88 206 ALA A C 1
ATOM 1491 O O . ALA A 1 206 ? 9.023 5.928 10.718 1.00 57.88 206 ALA A O 1
ATOM 1492 N N . ALA A 1 207 ? 7.807 5.365 12.537 1.00 51.59 207 ALA A N 1
ATOM 1493 C CA . ALA A 1 207 ? 6.774 6.376 12.340 1.00 51.59 207 ALA A CA 1
ATOM 1494 C C . ALA A 1 207 ? 7.394 7.733 11.963 1.00 51.59 207 ALA A C 1
ATOM 1496 O O . ALA A 1 207 ? 8.158 8.315 12.737 1.00 51.59 207 ALA A O 1
ATOM 1497 N N . ALA A 1 208 ? 7.063 8.250 10.773 1.00 49.16 208 ALA A N 1
ATOM 1498 C CA . ALA A 1 208 ? 7.305 9.658 10.490 1.00 49.16 208 ALA A CA 1
ATOM 1499 C C . ALA A 1 208 ? 6.588 10.463 11.588 1.00 49.16 208 ALA A C 1
ATOM 1501 O O . ALA A 1 208 ? 5.476 10.077 11.964 1.00 49.16 208 ALA A O 1
ATOM 1502 N N . PRO A 1 209 ? 7.202 11.522 12.147 1.00 38.22 209 PRO A N 1
ATOM 1503 C CA . PRO A 1 209 ? 6.628 12.244 13.270 1.00 38.22 209 PRO A CA 1
ATOM 1504 C C . PRO A 1 209 ? 5.239 12.754 12.888 1.00 38.22 209 PRO A C 1
ATOM 1506 O O . PRO A 1 209 ? 5.097 13.712 12.129 1.00 38.22 209 PRO A O 1
ATOM 1509 N N . VAL A 1 210 ? 4.214 12.089 13.421 1.00 41.78 210 VAL A N 1
ATOM 1510 C CA . VAL A 1 210 ? 2.827 12.541 13.389 1.00 41.78 210 VAL A CA 1
ATOM 1511 C C . VAL A 1 210 ? 2.794 13.805 14.233 1.00 41.78 210 VAL A C 1
ATOM 1513 O O . VAL A 1 210 ? 2.748 13.757 15.460 1.00 41.78 210 VAL A O 1
ATOM 1516 N N . GLN A 1 211 ? 2.903 14.959 13.580 1.00 37.41 211 GLN A N 1
ATOM 1517 C CA . GLN A 1 211 ? 2.568 16.220 14.223 1.00 37.41 211 GLN A CA 1
ATOM 1518 C C . GLN A 1 211 ? 1.064 16.174 14.477 1.00 37.41 211 GLN A C 1
ATOM 1520 O O . GLN A 1 211 ? 0.270 16.179 13.537 1.00 37.41 211 GLN A O 1
ATOM 1525 N N . GLY A 1 212 ? 0.713 16.006 15.753 1.00 36.72 212 GLY A N 1
ATOM 1526 C CA . GLY A 1 212 ? -0.663 15.929 16.220 1.00 36.72 212 GLY A CA 1
ATOM 1527 C C . GLY A 1 212 ? -1.490 17.097 15.692 1.00 36.72 212 GLY A C 1
ATOM 1528 O O . GLY A 1 212 ? -1.018 18.235 15.667 1.00 36.72 212 GLY A O 1
ATOM 1529 N N . ALA A 1 213 ? -2.701 16.774 15.245 1.00 34.56 213 ALA A N 1
ATOM 1530 C CA . ALA A 1 213 ? -3.771 17.748 15.082 1.00 34.56 213 ALA A CA 1
ATOM 1531 C C . ALA A 1 213 ? -4.374 18.079 16.452 1.00 34.56 213 ALA A C 1
ATOM 1533 O O . ALA A 1 213 ? -4.465 17.145 17.284 1.00 34.56 213 ALA A O 1
#

pLDDT: mean 83.7, std 17.96, range [34.56, 98.5]

Secondary structure (DSSP, 8-state):
---------------------------TTTTEEEEETTEEEEHHHHHHHHHHHHHHHHTSTTHHHHHHTTTTHHHHHHHHHHHHHHHHHHHHHTT----HHHHHHHHHHHHHHHTSHHHHHHHHHHHH---GGGHHHHHHHHHHHHHHHHHTT--TTSHHHHHHHHHHHHHHHHHTT-EE-GGG--EETTTTEESS---TT------------